Protein AF-A0AA95FPJ5-F1 (afdb_monomer)

Solvent-accessible surface area (backbone atoms only — not comparable to full-atom values): 12686 Å² total; per-residue (Å²): 137,83,82,74,77,70,81,75,74,79,66,96,58,78,57,50,76,72,72,84,75,68,91,46,59,41,77,37,84,44,64,68,33,33,42,75,57,25,53,49,53,29,38,78,72,70,34,43,34,39,44,41,34,29,25,27,24,20,33,37,72,65,46,31,73,77,68,69,32,69,54,43,56,28,38,35,75,66,54,36,25,52,86,63,48,40,39,38,99,90,50,80,75,72,45,53,38,59,78,36,30,45,79,57,48,57,57,28,22,29,88,88,67,36,47,51,43,43,45,61,55,50,52,56,50,38,34,76,64,62,29,49,40,35,38,40,30,52,44,52,45,42,65,86,51,56,62,74,55,49,18,54,52,50,39,48,39,51,53,50,23,62,75,58,69,28,48,64,39,38,31,30,49,63,75,49,77,59,36,67,64,51,32,47,26,31,36,76,36,73,48,45,15,33,40,28,72,44,102,45,72,66,48,56,47,83,81,46,53,92,32,41,52,29,53,56,67,66,75,83,48,45,43,64,83,71,66,70,85,77,130

Sequence (231 aa):
MTRRLAPRAHPAAAPERIPDWTNRFFHNDDPSGAGFHGLALGRDHGYTNADINVNACKAGKVLQLLLGLVGVLINTHWIDTGHDHWRSAAVKGNVKLRTLTWPQVRKLRSPGGFRIRRINQIIRRAAKLGYTHLELELKDGVDWLPHKVLVALIRSAERVAAAVGIEIYWKTLSDIGNPLKRVKAVHAAGGVAVLLPRDHPHLSADEWWPHLDYFRGDPDDITWTHAKKAA

pLDDT: mean 79.4, std 19.62, range [26.75, 98.0]

Foldseek 3Di:
DDPPPDQPDPPPDFQDADPPPPVQELEQQALCLQALNVLLVSLVVVGQEYEFEKAKAAADPVCCVPPVAGIFIKTDNDQWCPPQVWDAPVDDDIDGRNDDHPVRQQRTAGPVRHGIDTLLVRLQSNLVSNHAEYEYEYAQNHVVDDLVNLLVNLLVNVVSNVVSNHAYEYEYEPPGHDVLSNLQSCQSNVHAYEYEDDPQQEDECVSRRVRHNYYHDPPNSYDHPDPPPPD

Mean predicted aligned error: 8.85 Å

Secondary structure (DSSP, 8-state):
----PPPPPPPSS--EEPPSGGGSEE---STTTSSHHHHHHHHHTT--EEEEEEEEEEPPHHHHHHH---EEEEE-SSSBTTTTT-BBTTB-SS-BGGGSBHHHHTT-B-TTS----BHHHHHHHHHHTT--EEEEEE-GGGTTS-HHHHHHHHHHHHHHHHHHT-EEEEEEESSSS-HHHHHHHHHHHTPEEEEE--S-S---HHHHGGG-SEE-S-GGGS--TT-----

Structure (mmCIF, N/CA/C/O backbone):
data_AF-A0AA95FPJ5-F1
#
_entry.id   AF-A0AA95FPJ5-F1
#
loop_
_atom_site.group_PDB
_atom_site.id
_atom_site.type_symbol
_atom_site.label_atom_id
_atom_site.label_alt_id
_atom_site.label_comp_id
_atom_site.label_asym_id
_atom_site.label_entity_id
_atom_site.label_seq_id
_atom_site.pdbx_PDB_ins_code
_atom_site.Cartn_x
_atom_site.Cartn_y
_atom_site.Cartn_z
_atom_site.occupancy
_atom_site.B_iso_or_equiv
_atom_site.auth_seq_id
_atom_site.auth_comp_id
_atom_site.auth_asym_id
_atom_site.auth_atom_id
_atom_site.pdbx_PDB_model_num
ATOM 1 N N . MET A 1 1 ? -1.023 -28.828 -5.990 1.00 34.19 1 MET A N 1
ATOM 2 C CA . MET A 1 1 ? 0.193 -28.462 -6.749 1.00 34.19 1 MET A CA 1
ATOM 3 C C . MET A 1 1 ? 0.517 -26.993 -6.500 1.00 34.19 1 MET A C 1
ATOM 5 O O . MET A 1 1 ? -0.128 -26.122 -7.063 1.00 34.19 1 MET A O 1
ATOM 9 N N . THR A 1 2 ? 1.451 -26.695 -5.600 1.00 29.69 2 THR A N 1
ATOM 10 C CA . THR A 1 2 ? 1.942 -25.329 -5.361 1.00 29.69 2 THR A CA 1
ATOM 11 C C . THR A 1 2 ? 3.043 -25.025 -6.372 1.00 29.69 2 THR A C 1
ATOM 13 O O . THR A 1 2 ? 4.152 -25.538 -6.226 1.00 29.69 2 THR A O 1
ATOM 16 N N . ARG A 1 3 ? 2.759 -24.209 -7.398 1.00 26.75 3 ARG A N 1
ATOM 17 C CA . ARG A 1 3 ? 3.810 -23.582 -8.215 1.00 26.75 3 ARG A CA 1
ATOM 18 C C . ARG A 1 3 ? 4.643 -22.710 -7.270 1.00 26.75 3 ARG A C 1
ATOM 20 O O . ARG A 1 3 ? 4.220 -21.618 -6.903 1.00 26.75 3 ARG A O 1
ATOM 27 N N . ARG A 1 4 ? 5.803 -23.205 -6.829 1.00 27.12 4 ARG A N 1
ATOM 28 C CA . ARG A 1 4 ? 6.867 -22.323 -6.344 1.00 27.12 4 ARG A CA 1
ATOM 29 C C . ARG A 1 4 ? 7.248 -21.470 -7.546 1.00 27.12 4 ARG A C 1
ATOM 31 O O . ARG A 1 4 ? 7.750 -22.009 -8.528 1.00 27.12 4 ARG A O 1
ATOM 38 N N . LEU A 1 5 ? 6.943 -20.176 -7.495 1.00 30.62 5 LEU A N 1
ATOM 39 C CA . LEU A 1 5 ? 7.575 -19.223 -8.395 1.00 30.62 5 LEU A CA 1
ATOM 40 C C . LEU A 1 5 ? 9.078 -19.378 -8.158 1.00 30.62 5 LEU A C 1
ATOM 42 O O . LEU A 1 5 ? 9.542 -19.218 -7.027 1.00 30.62 5 LEU A O 1
ATOM 46 N N . ALA A 1 6 ? 9.807 -19.813 -9.186 1.00 28.78 6 ALA A N 1
ATOM 47 C CA . ALA A 1 6 ? 11.257 -19.796 -9.140 1.00 28.78 6 ALA A CA 1
ATOM 48 C C . ALA A 1 6 ? 11.684 -18.358 -8.798 1.00 28.78 6 ALA A C 1
ATOM 50 O O . ALA A 1 6 ? 11.057 -17.425 -9.314 1.00 28.78 6 ALA A O 1
ATOM 51 N N . PRO A 1 7 ? 12.686 -18.151 -7.925 1.00 34.22 7 PRO A N 1
ATOM 52 C CA . PRO A 1 7 ? 13.266 -16.827 -7.773 1.00 34.22 7 PRO A CA 1
ATOM 53 C C . PRO A 1 7 ? 13.668 -16.362 -9.172 1.00 34.22 7 PRO A C 1
ATOM 55 O O . PRO A 1 7 ? 14.449 -17.040 -9.844 1.00 34.22 7 PRO A O 1
ATOM 58 N N . ARG A 1 8 ? 13.053 -15.273 -9.654 1.00 42.84 8 ARG A N 1
ATOM 59 C CA . ARG A 1 8 ? 13.468 -14.663 -10.915 1.00 42.84 8 ARG A CA 1
ATOM 60 C C . ARG A 1 8 ? 14.946 -14.339 -10.741 1.00 42.84 8 ARG A C 1
ATOM 62 O O . ARG A 1 8 ? 15.313 -13.656 -9.787 1.00 42.84 8 ARG A O 1
ATOM 69 N N . ALA A 1 9 ? 15.786 -14.904 -11.607 1.00 35.66 9 ALA A N 1
ATOM 70 C CA . ALA A 1 9 ? 17.160 -14.456 -11.716 1.00 35.66 9 ALA A CA 1
ATOM 71 C C . ALA A 1 9 ? 17.103 -12.941 -11.905 1.00 35.66 9 ALA A C 1
ATOM 73 O O . ALA A 1 9 ? 16.344 -12.468 -12.752 1.00 35.66 9 ALA A O 1
ATOM 74 N N . HIS A 1 10 ? 17.843 -12.203 -11.079 1.00 37.16 10 HIS A N 1
ATOM 75 C CA . HIS A 1 10 ? 18.029 -10.777 -11.287 1.00 37.16 10 HIS A CA 1
ATOM 76 C C . HIS A 1 10 ? 18.532 -10.628 -12.724 1.00 37.16 10 HIS A C 1
ATOM 78 O O . HIS A 1 10 ? 19.587 -11.197 -13.034 1.00 37.16 10 HIS A O 1
ATOM 84 N N . PRO A 1 11 ? 17.812 -9.950 -13.630 1.00 37.75 11 PRO A N 1
ATOM 85 C CA . PRO A 1 11 ? 18.452 -9.590 -14.868 1.00 37.75 11 PRO A CA 1
ATOM 86 C C . PRO A 1 11 ? 19.624 -8.691 -14.467 1.00 37.75 11 PRO A C 1
ATOM 88 O O . PRO A 1 11 ? 19.455 -7.692 -13.776 1.00 37.75 11 PRO A O 1
ATOM 91 N N . ALA A 1 12 ? 20.828 -9.049 -14.903 1.00 45.44 12 ALA A N 1
ATOM 92 C CA . ALA A 1 12 ? 21.953 -8.118 -14.960 1.00 45.44 12 ALA A CA 1
ATOM 93 C C . ALA A 1 12 ? 21.689 -6.966 -15.962 1.00 45.44 12 ALA A C 1
ATOM 95 O O . ALA A 1 12 ? 22.582 -6.170 -16.239 1.00 45.44 12 ALA A O 1
ATOM 96 N N . ALA A 1 13 ? 20.481 -6.909 -16.534 1.00 47.12 13 ALA A N 1
ATOM 97 C CA . ALA A 1 13 ? 19.993 -5.874 -17.418 1.00 47.12 13 ALA A CA 1
ATOM 98 C C . ALA A 1 13 ? 19.280 -4.779 -16.618 1.00 47.12 13 ALA A C 1
ATOM 100 O O . ALA A 1 13 ? 18.798 -4.998 -15.508 1.00 47.12 13 ALA A O 1
ATOM 101 N N . ALA A 1 14 ? 19.231 -3.592 -17.206 1.00 52.19 14 ALA A N 1
ATOM 102 C CA . ALA A 1 14 ? 18.504 -2.469 -16.653 1.00 52.19 14 ALA A CA 1
ATOM 103 C C . ALA A 1 14 ? 17.011 -2.783 -16.420 1.00 52.19 14 ALA A C 1
ATOM 105 O O . ALA A 1 14 ? 16.446 -3.453 -17.284 1.00 52.19 14 ALA A O 1
ATOM 106 N N . PRO A 1 15 ? 16.349 -2.319 -15.327 1.00 54.84 15 PRO A N 1
ATOM 107 C CA . PRO A 1 15 ? 14.909 -2.167 -15.249 1.00 54.84 15 PRO A CA 1
ATOM 108 C C . PRO A 1 15 ? 14.379 -1.639 -16.565 1.00 54.84 15 PRO A C 1
ATOM 110 O O . PRO A 1 15 ? 14.863 -0.655 -17.132 1.00 54.84 15 PRO A O 1
ATOM 113 N N . GLU A 1 16 ? 13.389 -2.357 -17.058 1.00 55.25 16 GLU A N 1
ATOM 114 C CA . GLU A 1 16 ? 12.749 -2.044 -18.314 1.00 55.25 16 GLU A CA 1
ATOM 115 C C . GLU A 1 16 ? 11.874 -0.798 -18.129 1.00 55.25 16 GLU A C 1
ATOM 117 O O . GLU A 1 16 ? 11.410 -0.476 -17.033 1.00 55.25 16 GLU A O 1
ATOM 122 N N . ARG A 1 17 ? 11.611 -0.075 -19.216 1.00 49.59 17 ARG A N 1
ATOM 123 C CA . ARG A 1 17 ? 10.536 0.918 -19.222 1.00 49.59 17 ARG A CA 1
ATOM 124 C C . ARG A 1 17 ? 9.210 0.158 -19.175 1.00 49.59 17 ARG A C 1
ATOM 126 O O . ARG A 1 17 ? 8.994 -0.729 -19.998 1.00 49.59 17 ARG A O 1
ATOM 133 N N . ILE A 1 18 ? 8.318 0.493 -18.240 1.00 51.62 18 ILE A N 1
ATOM 134 C CA . ILE A 1 18 ? 6.975 -0.107 -18.209 1.00 51.62 18 ILE A CA 1
ATOM 135 C C . ILE A 1 18 ? 6.265 0.244 -19.534 1.00 51.62 18 ILE A C 1
ATOM 137 O O . ILE A 1 18 ? 6.211 1.428 -19.877 1.00 51.62 18 ILE A O 1
ATOM 141 N N . PRO A 1 19 ? 5.731 -0.736 -20.294 1.00 44.22 19 PRO A N 1
ATOM 142 C CA . PRO A 1 19 ? 4.952 -0.457 -21.499 1.00 44.22 19 PRO A CA 1
ATOM 143 C C . PRO A 1 19 ? 3.752 0.451 -21.191 1.00 44.22 19 PRO A C 1
ATOM 145 O O . PRO A 1 19 ? 3.186 0.383 -20.104 1.00 44.22 19 PRO A O 1
ATOM 148 N N . ASP A 1 20 ? 3.327 1.277 -22.148 1.00 45.06 20 ASP A N 1
ATOM 149 C CA . ASP A 1 20 ? 2.290 2.307 -21.969 1.00 45.06 20 ASP A CA 1
ATOM 150 C C . ASP A 1 20 ? 0.841 1.761 -21.867 1.00 45.06 20 ASP A C 1
ATOM 152 O O . ASP A 1 20 ? -0.096 2.230 -22.510 1.00 45.06 20 ASP A O 1
ATOM 156 N N . TRP A 1 21 ? 0.605 0.771 -21.002 1.00 47.34 21 TRP A N 1
ATOM 157 C CA . TRP A 1 21 ? -0.739 0.441 -20.500 1.00 47.34 21 TRP A CA 1
ATOM 158 C C . TRP A 1 21 ? -1.232 1.470 -19.460 1.00 47.34 21 TRP A C 1
ATOM 160 O O . TRP A 1 21 ? -2.279 1.283 -18.831 1.00 47.34 21 TRP A O 1
ATOM 170 N N . THR A 1 22 ? -0.491 2.573 -19.297 1.00 47.12 22 THR A N 1
ATOM 171 C CA . THR A 1 22 ? -0.670 3.589 -18.258 1.00 47.12 22 THR A CA 1
ATOM 172 C C . THR A 1 22 ? -1.694 4.674 -18.594 1.00 47.12 22 THR A C 1
ATOM 174 O O . THR A 1 22 ? -2.141 5.391 -17.704 1.00 47.12 22 THR A O 1
ATOM 177 N N . ASN A 1 23 ? -2.190 4.730 -19.831 1.00 38.62 23 ASN A N 1
ATOM 178 C CA . ASN A 1 23 ? -3.231 5.685 -20.238 1.00 38.62 23 ASN A CA 1
ATOM 179 C C . ASN A 1 23 ? -4.664 5.295 -19.817 1.00 38.62 23 ASN A C 1
ATOM 181 O O . ASN A 1 23 ? -5.640 5.907 -20.252 1.00 38.62 23 ASN A O 1
ATOM 185 N N . ARG A 1 24 ? -4.822 4.274 -18.960 1.00 43.38 24 ARG A N 1
ATOM 186 C CA . ARG A 1 24 ? -6.117 3.849 -18.401 1.00 43.38 24 ARG A CA 1
ATOM 187 C C . ARG A 1 24 ? -6.023 3.555 -16.900 1.00 43.38 24 ARG A C 1
ATOM 189 O O . ARG A 1 24 ? -6.305 2.436 -16.469 1.00 43.38 24 ARG A O 1
ATOM 196 N N . PHE A 1 25 ? -5.646 4.555 -16.103 1.00 52.16 25 PHE A N 1
ATOM 197 C CA . PHE A 1 25 ? -5.750 4.482 -14.645 1.00 52.16 25 PHE A CA 1
ATOM 198 C C . PHE A 1 25 ? -6.925 5.294 -14.122 1.00 52.16 25 PHE A C 1
ATOM 200 O O . PHE A 1 25 ? -7.087 6.470 -14.434 1.00 52.16 25 PHE A O 1
ATOM 207 N N . PHE A 1 26 ? -7.691 4.672 -13.235 1.00 51.09 26 PHE A N 1
ATOM 208 C CA . PHE A 1 26 ? -8.474 5.420 -12.270 1.00 51.09 26 PHE A CA 1
ATOM 209 C C . PHE A 1 26 ? -7.519 5.918 -11.172 1.00 51.09 26 PHE A C 1
ATOM 211 O O . PHE A 1 26 ? -7.078 5.119 -10.337 1.00 51.09 26 PHE A O 1
ATOM 218 N N . HIS A 1 27 ? -7.157 7.206 -11.212 1.00 54.91 27 HIS A N 1
ATOM 219 C CA . HIS A 1 27 ? -6.396 7.856 -10.142 1.00 54.91 27 HIS A CA 1
ATOM 220 C C . HIS A 1 27 ? -7.292 8.150 -8.946 1.00 54.91 27 HIS A C 1
ATOM 222 O O . HIS A 1 27 ? -8.462 8.511 -9.070 1.00 54.91 27 HIS A O 1
ATOM 228 N N . ASN A 1 28 ? -6.721 7.945 -7.768 1.00 55.84 28 ASN A N 1
ATOM 229 C CA . ASN A 1 28 ? -7.469 7.754 -6.547 1.00 55.84 28 ASN A CA 1
ATOM 230 C C . ASN A 1 28 ? -7.042 8.742 -5.454 1.00 55.84 28 ASN A C 1
ATOM 232 O O . ASN A 1 28 ? -6.588 8.349 -4.373 1.00 55.84 28 ASN A O 1
ATOM 236 N N . ASP A 1 29 ? -7.158 10.028 -5.775 1.00 53.56 29 ASP A N 1
ATOM 237 C CA . ASP A 1 29 ? -6.713 11.115 -4.897 1.00 53.56 29 ASP A CA 1
ATOM 238 C C . ASP A 1 29 ? -7.829 11.686 -4.009 1.00 53.56 29 ASP A C 1
ATOM 240 O O . ASP A 1 29 ? -7.545 12.415 -3.064 1.00 53.56 29 ASP A O 1
ATOM 244 N N . ASP A 1 30 ? -9.088 11.298 -4.241 1.00 53.62 30 ASP A N 1
ATOM 245 C CA . ASP A 1 30 ? -10.239 11.679 -3.411 1.00 53.62 30 ASP A CA 1
ATOM 246 C C . ASP A 1 30 ? -10.662 10.511 -2.487 1.00 53.62 30 ASP A C 1
ATOM 248 O O . ASP A 1 30 ? -10.722 9.359 -2.936 1.00 53.62 30 ASP A O 1
ATOM 252 N N . PRO A 1 31 ? -11.029 10.754 -1.211 1.00 52.25 31 PRO A N 1
ATOM 253 C CA . PRO A 1 31 ? -11.693 9.773 -0.349 1.00 52.25 31 PRO A CA 1
ATOM 254 C C . PRO A 1 31 ? -12.883 9.016 -0.981 1.00 52.25 31 PRO A C 1
ATOM 256 O O . PRO A 1 31 ? -13.201 7.915 -0.516 1.00 52.25 31 PRO A O 1
ATOM 259 N N . SER A 1 32 ? -13.550 9.568 -2.004 1.00 45.62 32 SER A N 1
ATOM 260 C CA . SER A 1 32 ? -14.584 8.887 -2.807 1.00 45.62 32 SER A CA 1
ATOM 261 C C . SER A 1 32 ? -14.018 7.816 -3.750 1.00 45.62 32 SER A C 1
ATOM 263 O O . SER A 1 32 ? -14.566 6.709 -3.854 1.00 45.62 32 SER A O 1
ATOM 265 N N . GLY A 1 33 ? -12.856 8.090 -4.340 1.00 52.16 33 GLY A N 1
ATOM 266 C CA . GLY A 1 33 ? -12.058 7.115 -5.065 1.00 52.16 33 GLY A CA 1
ATOM 267 C C . GLY A 1 33 ? -11.457 6.065 -4.126 1.00 52.16 33 GLY A C 1
ATOM 268 O O . GLY A 1 33 ? -11.294 4.899 -4.507 1.00 52.16 33 GLY A O 1
ATOM 269 N N . ALA A 1 34 ? -11.108 6.456 -2.891 1.00 57.97 34 ALA A N 1
ATOM 270 C CA . ALA A 1 34 ? -10.196 5.705 -2.027 1.00 57.97 34 ALA A CA 1
ATOM 271 C C . ALA A 1 34 ? -10.920 4.574 -1.299 1.00 57.97 34 ALA A C 1
ATOM 273 O O . ALA A 1 34 ? -11.097 4.557 -0.078 1.00 57.97 34 ALA A O 1
ATOM 274 N N . GLY A 1 35 ? -11.334 3.558 -2.050 1.00 74.81 35 GLY A N 1
ATOM 275 C CA . GLY A 1 35 ? -11.889 2.343 -1.486 1.00 74.81 35 GLY A CA 1
ATOM 276 C C . GLY A 1 35 ? -12.657 1.516 -2.498 1.00 74.81 35 GLY A C 1
ATOM 277 O O . GLY A 1 35 ? -12.402 1.520 -3.695 1.00 74.81 35 GLY A O 1
ATOM 278 N N . PHE A 1 36 ? -13.629 0.760 -1.997 1.00 89.62 36 PHE A N 1
ATOM 279 C CA . PHE A 1 36 ? -14.426 -0.130 -2.842 1.00 89.62 36 PHE A CA 1
ATOM 280 C C . PHE A 1 36 ? -15.312 0.610 -3.845 1.00 89.62 36 PHE A C 1
ATOM 282 O O . PHE A 1 36 ? -15.686 0.002 -4.842 1.00 89.62 36 PHE A O 1
ATOM 289 N N . HIS A 1 37 ? -15.678 1.861 -3.549 1.00 85.75 37 HIS A N 1
ATOM 290 C CA . HIS A 1 37 ? -16.513 2.671 -4.428 1.00 85.75 37 HIS A CA 1
ATOM 291 C C . HIS A 1 37 ? -15.729 3.136 -5.655 1.00 85.75 37 HIS A C 1
ATOM 293 O O . HIS A 1 37 ? -16.140 2.801 -6.756 1.00 85.75 37 HIS A O 1
ATOM 299 N N . GLY A 1 38 ? -14.560 3.762 -5.481 1.00 85.06 38 GLY A N 1
ATOM 300 C CA . GLY A 1 38 ? -13.713 4.131 -6.619 1.00 85.06 38 GLY A CA 1
ATOM 301 C C . GLY A 1 38 ? -13.284 2.951 -7.487 1.00 85.06 38 GLY A C 1
ATOM 302 O O . GLY A 1 38 ? -13.294 3.066 -8.703 1.00 85.06 38 GLY A O 1
ATOM 303 N N . LEU A 1 39 ? -13.020 1.774 -6.901 1.00 89.81 39 LEU A N 1
ATOM 304 C CA . LEU A 1 39 ? -12.805 0.560 -7.704 1.00 89.81 39 LEU A CA 1
ATOM 305 C C . LEU A 1 39 ? -14.039 0.169 -8.538 1.00 89.81 39 LEU A C 1
ATOM 307 O O . LEU A 1 39 ? -13.900 -0.326 -9.647 1.00 89.81 39 LEU A O 1
ATOM 311 N N . ALA A 1 40 ? -15.254 0.323 -8.009 1.00 90.50 40 ALA A N 1
ATOM 312 C CA . ALA A 1 40 ? -16.458 0.025 -8.784 1.00 90.50 40 ALA A CA 1
ATOM 313 C C . ALA A 1 40 ? -16.649 1.054 -9.906 1.00 90.50 40 ALA A C 1
ATOM 315 O O . ALA A 1 40 ? -16.816 0.663 -11.053 1.00 90.50 40 ALA A O 1
ATOM 316 N N . LEU A 1 41 ? -16.503 2.343 -9.588 1.00 86.81 41 LEU A N 1
ATOM 317 C CA . LEU A 1 41 ? -16.591 3.433 -10.558 1.00 86.81 41 LEU A CA 1
ATOM 318 C C . LEU A 1 41 ? -15.567 3.257 -11.688 1.00 86.81 41 LEU A C 1
ATOM 320 O O . LEU A 1 41 ? -15.909 3.329 -12.863 1.00 86.81 41 LEU A O 1
ATOM 324 N N . GLY A 1 42 ? -14.311 2.958 -11.347 1.00 86.00 42 GLY A N 1
ATOM 325 C CA . GLY A 1 42 ? -13.273 2.710 -12.339 1.00 86.00 42 GLY A CA 1
ATOM 326 C C . GLY A 1 42 ? -13.619 1.526 -13.250 1.00 86.00 42 GLY A C 1
ATOM 327 O O . GLY A 1 42 ? -13.459 1.603 -14.468 1.00 86.00 42 GLY A O 1
ATOM 328 N N . ARG A 1 43 ? -14.174 0.447 -12.690 1.00 88.12 43 ARG A N 1
ATOM 329 C CA . ARG A 1 43 ? -14.656 -0.677 -13.494 1.00 88.12 43 ARG A CA 1
ATOM 330 C C . ARG A 1 43 ? -15.792 -0.266 -14.435 1.00 88.12 43 ARG A C 1
ATOM 332 O O . ARG A 1 43 ? -15.763 -0.664 -15.598 1.00 88.12 43 ARG A O 1
ATOM 339 N N . ASP A 1 44 ? -16.747 0.527 -13.959 1.00 88.94 44 ASP A N 1
ATOM 340 C CA . ASP A 1 44 ? -17.885 1.003 -14.757 1.00 88.94 44 ASP A CA 1
ATOM 341 C C . ASP A 1 44 ? -17.430 1.893 -15.932 1.00 88.94 44 ASP A C 1
ATOM 343 O O . ASP A 1 44 ? -18.043 1.879 -16.997 1.00 88.94 44 ASP A O 1
ATOM 347 N N . HIS A 1 45 ? -16.292 2.583 -15.791 1.00 85.81 45 HIS A N 1
ATOM 348 C CA . HIS A 1 45 ? -15.633 3.334 -16.868 1.00 85.81 45 HIS A CA 1
ATOM 349 C C . HIS A 1 45 ? -14.694 2.490 -17.753 1.00 85.81 45 HIS A C 1
ATOM 351 O O . HIS A 1 45 ? -13.991 3.029 -18.608 1.00 85.81 45 HIS A O 1
ATOM 357 N N . GLY A 1 46 ? -14.667 1.166 -17.580 1.00 86.94 46 GLY A N 1
ATOM 358 C CA . GLY A 1 46 ? -13.882 0.256 -18.417 1.00 86.94 46 GLY A CA 1
ATOM 359 C C . GLY A 1 46 ? -12.392 0.191 -18.074 1.00 86.94 46 GLY A C 1
ATOM 360 O O . GLY A 1 46 ? -11.614 -0.360 -18.857 1.00 86.94 46 GLY A O 1
ATOM 361 N N . TYR A 1 47 ? -11.975 0.714 -16.917 1.00 84.69 47 TYR A N 1
ATOM 362 C CA . TYR A 1 47 ? -10.604 0.558 -16.441 1.00 84.69 47 TYR A CA 1
ATOM 363 C C . TYR A 1 47 ? -10.353 -0.882 -15.966 1.00 84.69 47 TYR A C 1
ATOM 365 O O . TYR A 1 47 ? -11.191 -1.504 -15.308 1.00 84.69 47 TYR A O 1
ATOM 373 N N . THR A 1 48 ? -9.172 -1.410 -16.289 1.00 86.38 48 THR A N 1
ATOM 374 C CA . THR A 1 48 ? -8.699 -2.742 -15.859 1.00 86.38 48 THR A CA 1
ATOM 375 C C . THR A 1 48 ? -7.555 -2.663 -14.849 1.00 86.38 48 THR A C 1
ATOM 377 O O . THR A 1 48 ? -7.178 -3.681 -14.265 1.00 86.38 48 THR A O 1
ATOM 380 N N . ASN A 1 49 ? -7.039 -1.452 -14.618 1.00 85.88 49 ASN A N 1
ATOM 381 C CA . ASN A 1 49 ? -5.933 -1.141 -13.719 1.00 85.88 49 ASN A CA 1
ATOM 382 C C . ASN A 1 49 ? -6.367 -0.040 -12.740 1.00 85.88 49 ASN A C 1
ATOM 384 O O . ASN A 1 49 ? -7.126 0.861 -13.107 1.00 85.88 49 ASN A O 1
ATOM 388 N N . ALA A 1 50 ? -5.897 -0.102 -11.495 1.00 88.81 50 ALA A N 1
ATOM 389 C CA . ALA A 1 50 ? -6.160 0.936 -10.498 1.00 88.81 50 ALA A CA 1
ATOM 390 C C . ALA A 1 50 ? -4.892 1.314 -9.742 1.00 88.81 50 ALA A C 1
ATOM 392 O O . ALA A 1 50 ? -4.076 0.451 -9.418 1.00 88.81 50 ALA A O 1
ATOM 393 N N . ASP A 1 51 ? -4.791 2.600 -9.424 1.00 89.00 51 ASP A N 1
ATOM 394 C CA . ASP A 1 51 ? -3.759 3.157 -8.563 1.00 89.00 51 ASP A CA 1
ATOM 395 C C . ASP A 1 51 ? -4.327 3.388 -7.160 1.00 89.00 51 ASP A C 1
ATOM 397 O O . ASP A 1 51 ? -5.412 3.954 -6.998 1.00 89.00 51 ASP A O 1
ATOM 401 N N . ILE A 1 52 ? -3.641 2.888 -6.135 1.00 91.25 52 ILE A N 1
ATOM 402 C CA . ILE A 1 52 ? -4.125 2.873 -4.757 1.00 91.25 52 ILE A CA 1
ATOM 403 C C . ILE A 1 52 ? -3.038 3.380 -3.818 1.00 91.25 52 ILE A C 1
ATOM 405 O O . ILE A 1 52 ? -2.019 2.729 -3.600 1.00 91.25 52 ILE A O 1
ATOM 409 N N . ASN A 1 53 ? -3.341 4.479 -3.137 1.00 92.19 53 ASN A N 1
ATOM 410 C CA . ASN A 1 53 ? -2.502 5.029 -2.083 1.00 92.19 53 ASN A CA 1
ATOM 411 C C . ASN A 1 53 ? -2.487 4.132 -0.831 1.00 92.19 53 ASN A C 1
ATOM 413 O O . ASN A 1 53 ? -3.540 3.734 -0.318 1.00 92.19 53 ASN A O 1
ATOM 417 N N . VAL A 1 54 ? -1.295 3.841 -0.311 1.00 94.56 54 VAL A N 1
ATOM 418 C CA . VAL A 1 54 ? -1.047 2.938 0.817 1.00 94.56 54 VAL A CA 1
ATOM 419 C C . VAL A 1 54 ? -0.314 3.657 1.945 1.00 94.56 54 VAL A C 1
ATOM 421 O O . VAL A 1 54 ? 0.816 4.111 1.802 1.00 94.56 54 VAL A O 1
ATOM 424 N N . ASN A 1 55 ? -0.928 3.653 3.123 1.00 95.19 55 ASN A N 1
ATOM 425 C CA . ASN A 1 55 ? -0.334 4.102 4.381 1.00 95.19 55 ASN A CA 1
ATOM 426 C C . ASN A 1 55 ? -0.417 2.989 5.438 1.00 95.19 55 ASN A C 1
ATOM 428 O O . ASN A 1 55 ? -0.912 1.890 5.170 1.00 95.19 55 ASN A O 1
ATOM 432 N N . ALA A 1 56 ? 0.045 3.255 6.664 1.00 96.25 56 ALA A N 1
ATOM 433 C CA . ALA A 1 56 ? -0.066 2.312 7.773 1.00 96.25 56 ALA A CA 1
ATOM 434 C C . ALA A 1 56 ? -0.678 2.928 9.037 1.00 96.25 56 ALA A C 1
ATOM 436 O O . ALA A 1 56 ? -0.397 4.068 9.406 1.00 96.25 56 ALA A O 1
ATOM 437 N N . CYS A 1 57 ? -1.460 2.122 9.756 1.00 95.88 57 CYS A N 1
ATOM 438 C CA . CYS A 1 57 ? -1.923 2.423 11.112 1.00 95.88 57 CYS A CA 1
ATOM 439 C C . CYS A 1 57 ? -1.396 1.393 12.117 1.00 95.88 57 CYS A C 1
ATOM 441 O O . CYS A 1 57 ? -0.866 0.349 11.721 1.00 95.88 57 CYS A O 1
ATOM 443 N N . LYS A 1 58 ? -1.573 1.635 13.423 1.00 96.00 58 LYS A N 1
ATOM 444 C CA . LYS A 1 58 ? -1.217 0.646 14.450 1.00 96.00 58 LYS A CA 1
ATOM 445 C C . LYS A 1 58 ? -2.056 -0.614 14.307 1.00 96.00 58 LYS A C 1
ATOM 447 O O . LYS A 1 58 ? -3.260 -0.580 14.026 1.00 96.00 58 LYS A O 1
ATOM 452 N N . ALA A 1 59 ? -1.425 -1.744 14.577 1.00 91.38 59 ALA A N 1
ATOM 453 C CA . ALA A 1 59 ? -2.149 -2.971 14.832 1.00 91.38 59 ALA A CA 1
ATOM 454 C C . ALA A 1 59 ? -3.021 -2.823 16.091 1.00 91.38 59 ALA A C 1
ATOM 456 O O . ALA A 1 59 ? -2.722 -2.055 17.003 1.00 91.38 59 ALA A O 1
ATOM 457 N N . GLY A 1 60 ? -4.138 -3.549 16.136 1.00 86.25 60 GLY A N 1
ATOM 458 C CA . GLY A 1 60 ? -4.874 -3.728 17.388 1.00 86.25 60 GLY A CA 1
ATOM 459 C C . GLY A 1 60 ? -4.170 -4.747 18.289 1.00 86.25 60 GLY A C 1
ATOM 460 O O . GLY A 1 60 ? -3.417 -5.584 17.791 1.00 86.25 60 GLY A O 1
ATOM 461 N N . LYS A 1 61 ? -4.493 -4.740 19.589 1.00 85.06 61 LYS A N 1
ATOM 462 C CA . LYS A 1 61 ? -3.910 -5.637 20.608 1.00 85.06 61 LYS A CA 1
ATOM 463 C C . LYS A 1 61 ? -3.862 -7.108 20.169 1.00 85.06 61 LYS A C 1
ATOM 465 O O . LYS A 1 61 ? -2.848 -7.767 20.339 1.00 85.06 61 LYS A O 1
ATOM 470 N N . VAL A 1 62 ? -4.928 -7.600 19.535 1.00 82.19 62 VAL A N 1
ATOM 471 C CA . VAL A 1 62 ? -5.017 -8.986 19.040 1.00 82.19 62 VAL A CA 1
ATOM 472 C C . VAL A 1 62 ? -3.967 -9.292 17.966 1.00 82.19 62 VAL A C 1
ATOM 474 O O . VAL A 1 62 ? -3.286 -10.305 18.049 1.00 82.19 62 VAL A O 1
ATOM 477 N N . LEU A 1 63 ? -3.803 -8.415 16.970 1.00 78.44 63 LEU A N 1
ATOM 478 C CA . LEU A 1 63 ? -2.822 -8.621 15.896 1.00 78.44 63 LEU A CA 1
ATOM 479 C C . LEU A 1 63 ? -1.386 -8.515 16.418 1.00 78.44 63 LEU A C 1
ATOM 481 O O . LEU A 1 63 ? -0.508 -9.234 15.948 1.00 78.44 63 LEU A O 1
ATOM 485 N N . GLN A 1 64 ? -1.161 -7.653 17.407 1.00 80.69 64 GLN A N 1
ATOM 486 C CA . GLN A 1 64 ? 0.142 -7.511 18.041 1.00 80.69 64 GLN A CA 1
ATOM 487 C C . GLN A 1 64 ? 0.514 -8.747 18.864 1.00 80.69 64 GLN A C 1
ATOM 489 O O . GLN A 1 64 ? 1.620 -9.252 18.716 1.00 80.69 64 GLN A O 1
ATOM 494 N N . LEU A 1 65 ? -0.408 -9.260 19.684 1.00 79.06 65 LEU A N 1
ATOM 495 C CA . LEU A 1 65 ? -0.154 -10.423 20.538 1.00 79.06 65 LEU A CA 1
ATOM 496 C C . LEU A 1 65 ? -0.048 -11.728 19.744 1.00 79.06 65 LEU A C 1
ATOM 498 O O . LEU A 1 65 ? 0.836 -12.529 20.017 1.00 79.06 65 LEU A O 1
ATOM 502 N N . LEU A 1 66 ? -0.929 -11.945 18.764 1.00 79.69 66 LEU A N 1
ATOM 503 C CA . LEU A 1 66 ? -0.984 -13.221 18.045 1.00 79.69 66 LEU A CA 1
ATOM 504 C C . LEU A 1 66 ? 0.013 -13.311 16.891 1.00 79.69 66 LEU A C 1
ATOM 506 O O . LEU A 1 66 ? 0.443 -14.406 16.549 1.00 79.69 66 LEU A O 1
ATOM 510 N N . LEU A 1 67 ? 0.345 -12.184 16.254 1.00 76.69 67 LEU A N 1
ATOM 511 C CA . LEU A 1 67 ? 1.139 -12.173 15.018 1.00 76.69 67 LEU A CA 1
ATOM 512 C C . LEU A 1 67 ? 2.415 -11.330 15.126 1.00 76.69 67 LEU A C 1
ATOM 514 O O . LEU A 1 67 ? 3.125 -11.184 14.134 1.00 76.69 67 LEU A O 1
ATOM 518 N N . GLY A 1 68 ? 2.687 -10.715 16.283 1.00 80.88 68 GLY A N 1
ATOM 519 C CA . GLY A 1 68 ? 3.827 -9.808 16.457 1.00 80.88 68 GLY A CA 1
ATOM 520 C C . GLY A 1 68 ? 3.765 -8.560 15.567 1.00 80.88 68 GLY A C 1
ATOM 521 O O . GLY A 1 68 ? 4.769 -7.868 15.395 1.00 80.88 68 GLY A O 1
ATOM 522 N N . LEU A 1 69 ? 2.608 -8.267 14.960 1.00 85.56 69 LEU A N 1
ATOM 523 C CA . LEU A 1 69 ? 2.454 -7.149 14.034 1.00 85.56 69 LEU A CA 1
ATOM 524 C C . LEU A 1 69 ? 2.205 -5.862 14.813 1.00 85.56 69 LEU A C 1
ATOM 526 O O . LEU A 1 69 ? 1.232 -5.759 15.553 1.00 85.56 69 LEU A O 1
ATOM 530 N N . VAL A 1 70 ? 3.047 -4.852 14.600 1.00 90.50 70 VAL A N 1
ATOM 531 C CA . VAL A 1 70 ? 2.866 -3.513 15.194 1.00 90.50 70 VAL A CA 1
ATOM 532 C C . VAL A 1 70 ? 2.024 -2.582 14.318 1.00 90.50 70 VAL A C 1
ATOM 534 O O . VAL A 1 70 ? 1.525 -1.570 14.805 1.00 90.50 70 VAL A O 1
ATOM 537 N N . GLY A 1 71 ? 1.804 -2.937 13.048 1.00 93.06 71 GLY A N 1
ATOM 538 C CA . GLY A 1 71 ? 1.053 -2.124 12.094 1.00 93.06 71 GLY A CA 1
ATOM 539 C C . GLY A 1 71 ? 0.220 -2.916 11.092 1.00 93.06 71 GLY A C 1
ATOM 540 O O . GLY A 1 71 ? 0.294 -4.143 11.023 1.00 93.06 71 GLY A O 1
ATOM 541 N N . VAL A 1 72 ? -0.599 -2.192 10.329 1.00 94.88 72 VAL A N 1
ATOM 542 C CA . VAL A 1 72 ? -1.483 -2.708 9.273 1.00 94.88 72 VAL A CA 1
ATOM 543 C C . VAL A 1 72 ? -1.462 -1.739 8.092 1.00 94.88 72 VAL A C 1
ATOM 545 O O . VAL A 1 72 ? -1.635 -0.540 8.302 1.00 94.88 72 VAL A O 1
ATOM 548 N N . LEU A 1 73 ? -1.307 -2.257 6.868 1.00 96.69 73 LEU A N 1
ATOM 549 C CA . LEU A 1 73 ? -1.421 -1.457 5.644 1.00 96.69 73 LEU A CA 1
ATOM 550 C C . LEU A 1 73 ? -2.887 -1.125 5.340 1.00 96.69 73 LEU A C 1
ATOM 552 O O . LEU A 1 73 ? -3.754 -2.012 5.342 1.00 96.69 73 LEU A O 1
ATOM 556 N N . ILE A 1 74 ? -3.147 0.144 5.047 1.00 95.50 74 ILE A N 1
ATOM 557 C CA . ILE A 1 74 ? -4.471 0.719 4.812 1.00 95.50 74 ILE A CA 1
ATOM 558 C C . ILE A 1 74 ? -4.483 1.580 3.548 1.00 95.50 74 ILE A C 1
ATOM 560 O O . ILE A 1 74 ? -3.455 2.147 3.188 1.00 95.50 74 ILE A O 1
ATOM 564 N N . ASN A 1 75 ? -5.640 1.685 2.889 1.00 93.00 75 ASN A N 1
ATOM 565 C CA . ASN A 1 75 ? -5.789 2.521 1.700 1.00 93.00 75 ASN A CA 1
ATOM 566 C C . ASN A 1 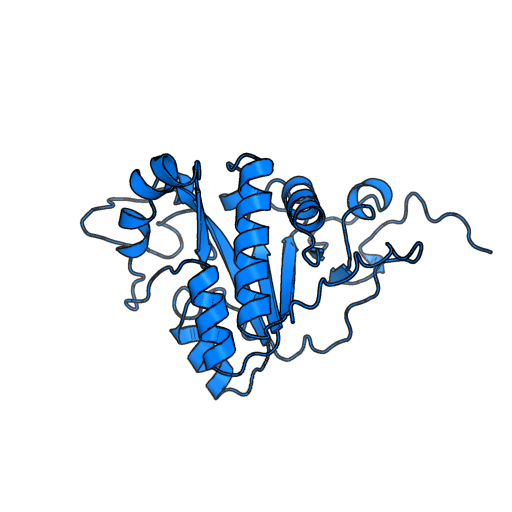75 ? -6.224 3.944 2.082 1.00 93.00 75 ASN A C 1
ATOM 568 O O . ASN A 1 75 ? -7.302 4.138 2.641 1.00 93.00 75 ASN A O 1
ATOM 572 N N . THR A 1 76 ? -5.372 4.924 1.829 1.00 89.81 76 THR A N 1
ATOM 573 C CA . THR A 1 76 ? -5.632 6.342 2.120 1.00 89.81 76 THR A CA 1
ATOM 574 C C . THR A 1 76 ? -4.512 7.161 1.504 1.00 89.81 76 THR A C 1
ATOM 576 O O . THR A 1 76 ? -3.363 6.715 1.526 1.00 89.81 76 THR A O 1
ATOM 579 N N . HIS A 1 77 ? -4.842 8.332 0.966 1.00 86.19 77 HIS A N 1
ATOM 580 C CA . HIS A 1 77 ? -3.861 9.232 0.367 1.00 86.19 77 HIS A CA 1
ATOM 581 C C . HIS A 1 77 ? -3.018 9.910 1.453 1.00 86.19 77 HIS A C 1
ATOM 583 O O . HIS A 1 77 ? -1.790 9.838 1.425 1.00 86.19 77 HIS A O 1
ATOM 589 N N . TRP A 1 78 ? -3.673 10.464 2.477 1.00 85.62 78 TRP A N 1
ATOM 590 C CA . TRP A 1 78 ? -3.002 11.240 3.519 1.00 85.62 78 TRP A CA 1
ATOM 591 C C . TRP A 1 78 ? -2.666 10.438 4.776 1.00 85.62 78 TRP A C 1
ATOM 593 O O . TRP A 1 78 ? -3.280 9.415 5.095 1.00 85.62 78 TRP A O 1
ATOM 603 N N . ILE A 1 79 ? -1.696 10.964 5.528 1.00 85.50 79 ILE A N 1
ATOM 604 C CA . ILE A 1 79 ? -1.168 10.384 6.771 1.00 85.50 79 ILE A CA 1
ATOM 605 C C . ILE A 1 79 ? -1.975 10.741 8.024 1.00 85.50 79 ILE A C 1
ATOM 607 O O . ILE A 1 79 ? -1.656 10.261 9.118 1.00 85.50 79 ILE A O 1
ATOM 611 N N . ASP A 1 80 ? -2.984 11.604 7.913 1.00 88.19 80 ASP A N 1
ATOM 612 C CA . ASP A 1 80 ? -3.807 12.060 9.032 1.00 88.19 80 ASP A CA 1
ATOM 613 C C . ASP A 1 80 ? -5.285 12.208 8.680 1.00 88.19 80 ASP A C 1
ATOM 615 O O . ASP A 1 80 ? -5.695 12.125 7.525 1.00 88.19 80 ASP A O 1
ATOM 619 N N . THR A 1 81 ? -6.103 12.357 9.720 1.00 84.00 81 THR A N 1
ATOM 620 C CA . THR A 1 81 ? -7.556 12.467 9.589 1.00 84.00 81 THR A CA 1
ATOM 621 C C . THR A 1 81 ? -8.032 13.842 9.121 1.00 84.00 81 THR A C 1
ATOM 623 O O . THR A 1 81 ? -9.204 13.981 8.777 1.00 84.00 81 THR A O 1
ATOM 626 N N . GLY A 1 82 ? -7.168 14.860 9.132 1.00 78.25 82 GLY A N 1
ATOM 627 C CA . GLY A 1 82 ? -7.531 16.242 8.834 1.00 78.25 82 GLY A CA 1
ATOM 628 C C . GLY A 1 82 ? -7.754 16.500 7.351 1.00 78.25 82 GLY A C 1
ATOM 629 O O . GLY A 1 82 ? -8.793 17.062 7.006 1.00 78.25 82 GLY A O 1
ATOM 630 N N . HIS A 1 83 ? -6.817 16.060 6.507 1.00 76.75 83 HIS A N 1
ATOM 631 C CA . HIS A 1 83 ? -6.800 16.379 5.072 1.00 76.75 83 HIS A CA 1
ATOM 632 C C . HIS A 1 83 ? -7.994 15.783 4.310 1.00 76.75 83 HIS A C 1
ATOM 634 O O . HIS A 1 83 ? -8.689 16.499 3.605 1.00 76.75 83 HIS A O 1
ATOM 640 N N . ASP A 1 84 ? -8.316 14.511 4.547 1.00 66.94 84 ASP A N 1
ATOM 641 C CA . ASP A 1 84 ? -9.490 13.837 3.957 1.00 66.94 84 ASP A CA 1
ATOM 642 C C . ASP A 1 84 ? -10.780 14.017 4.773 1.00 66.94 84 ASP A C 1
ATOM 644 O O . ASP A 1 84 ? -11.806 13.377 4.513 1.00 66.94 84 ASP A O 1
ATOM 648 N N . HIS A 1 85 ? -10.720 14.817 5.840 1.00 78.38 85 HIS A N 1
ATOM 649 C CA . HIS A 1 85 ? -11.813 14.988 6.793 1.00 78.38 85 HIS A CA 1
ATOM 650 C C . HIS A 1 85 ? -12.378 13.654 7.322 1.00 78.38 85 HIS A C 1
ATOM 652 O O . HIS A 1 85 ? -13.587 13.513 7.531 1.00 78.38 85 HIS A O 1
ATOM 658 N N . TRP A 1 86 ? -11.507 12.668 7.571 1.00 79.88 86 TRP A N 1
ATOM 659 C CA . TRP A 1 86 ? -11.878 11.394 8.183 1.00 79.88 86 TRP A CA 1
ATOM 660 C C . TRP A 1 86 ? -12.377 11.618 9.616 1.00 79.88 86 TRP A C 1
ATOM 662 O O . TRP A 1 86 ? -11.636 12.064 10.491 1.00 79.88 86 TRP A O 1
ATOM 672 N N . ARG A 1 87 ? -13.628 11.256 9.905 1.00 83.88 87 ARG A N 1
ATOM 673 C CA . ARG A 1 87 ? -14.262 11.485 11.214 1.00 83.88 87 ARG A CA 1
ATOM 674 C C . ARG A 1 87 ? -14.812 10.205 11.827 1.00 83.88 87 ARG A C 1
ATOM 676 O O . ARG A 1 87 ? -15.236 9.280 11.137 1.00 83.88 87 ARG A O 1
ATOM 683 N N . SER A 1 88 ? -14.824 10.154 13.156 1.00 86.25 88 SER A N 1
ATOM 684 C CA . SER A 1 88 ? -15.622 9.197 13.930 1.00 86.25 88 SER A CA 1
ATOM 685 C C . SER A 1 88 ? -15.907 9.762 15.320 1.00 86.25 88 SER A C 1
ATOM 687 O O . SER A 1 88 ? -15.146 10.591 15.808 1.00 86.25 88 SER A O 1
ATOM 689 N N . ALA A 1 89 ? -16.935 9.258 16.008 1.00 79.44 89 ALA A N 1
ATOM 690 C CA . ALA A 1 89 ? -17.234 9.676 17.383 1.00 79.44 89 ALA A CA 1
ATOM 691 C C . ALA A 1 89 ? -16.068 9.434 18.370 1.00 79.44 89 ALA A C 1
ATOM 693 O O . ALA A 1 89 ? -15.959 10.115 19.384 1.00 79.44 89 ALA A O 1
ATOM 694 N N . ALA A 1 90 ? -15.189 8.471 18.069 1.00 80.88 90 ALA A N 1
ATOM 695 C CA . ALA A 1 90 ? -14.083 8.062 18.934 1.00 80.88 90 ALA A CA 1
ATOM 696 C C . ALA A 1 90 ? -12.743 8.756 18.621 1.00 80.88 90 ALA A C 1
ATOM 698 O O . ALA A 1 90 ? -11.771 8.531 19.337 1.00 80.88 90 ALA A O 1
ATOM 699 N N . VAL A 1 91 ? -12.660 9.547 17.546 1.00 82.31 91 VAL A N 1
ATOM 700 C CA . VAL A 1 91 ? -11.429 10.232 17.120 1.00 82.31 91 VAL A CA 1
ATOM 701 C C . VAL A 1 91 ? -11.764 11.704 16.918 1.00 82.31 91 VAL A C 1
ATOM 703 O O . VAL A 1 91 ? -12.475 12.052 15.978 1.00 82.31 91 VAL A O 1
ATOM 706 N N . LYS A 1 92 ? -11.283 12.554 17.830 1.00 81.81 92 LYS A N 1
ATOM 707 C CA . LYS A 1 92 ? -11.511 14.004 17.811 1.00 81.81 92 LYS A CA 1
ATOM 708 C C . LYS A 1 92 ? -10.281 14.723 17.253 1.00 81.81 92 LYS A C 1
ATOM 710 O O . LYS A 1 92 ? -9.160 14.371 17.608 1.00 81.81 92 LYS A O 1
ATOM 715 N N . GLY A 1 93 ? -10.510 15.751 16.436 1.00 85.12 93 GLY A N 1
ATOM 716 C CA . GLY A 1 93 ? -9.455 16.590 15.861 1.00 85.12 93 GLY A CA 1
ATOM 717 C C . GLY A 1 93 ? -8.679 15.941 14.710 1.00 85.12 93 GLY A C 1
ATOM 718 O O . GLY A 1 93 ? -9.071 14.902 14.173 1.00 85.12 93 GLY A O 1
ATOM 719 N N . ASN A 1 94 ? -7.577 16.589 14.324 1.00 89.69 94 ASN A N 1
ATOM 720 C CA . ASN A 1 94 ? -6.648 16.067 13.328 1.00 89.69 94 ASN A CA 1
ATOM 721 C C . ASN A 1 94 ? -5.624 15.139 14.002 1.00 89.69 94 ASN A C 1
ATOM 723 O O . ASN A 1 94 ? -4.822 15.582 14.824 1.00 89.69 94 ASN A O 1
ATOM 727 N N . VAL A 1 95 ? -5.659 13.850 13.667 1.00 91.62 95 VAL A N 1
ATOM 728 C CA . VAL A 1 95 ? -4.821 12.814 14.275 1.00 91.62 95 VAL A CA 1
ATOM 729 C C . VAL A 1 95 ? -4.077 12.047 13.187 1.00 91.62 95 VAL A C 1
ATOM 731 O O . VAL A 1 95 ? -4.668 11.587 12.213 1.00 91.62 95 VAL A O 1
ATOM 734 N N . LYS A 1 96 ? -2.769 11.847 13.379 1.00 92.25 96 LYS A N 1
ATOM 735 C CA . LYS A 1 96 ? -1.944 11.020 12.485 1.00 92.25 96 LYS A CA 1
ATOM 736 C C . LYS A 1 96 ? -2.426 9.565 12.521 1.00 92.25 96 LYS A C 1
ATOM 738 O O . LYS A 1 96 ? -2.493 8.959 13.587 1.00 92.25 96 LYS A O 1
ATOM 743 N N . LEU A 1 97 ? -2.676 8.953 11.366 1.00 92.50 97 LEU A N 1
ATOM 744 C CA . LEU A 1 97 ? -3.205 7.586 11.263 1.00 92.50 97 LEU A CA 1
ATOM 745 C C . LEU A 1 97 ? -2.287 6.539 11.913 1.00 92.50 97 LEU A C 1
ATOM 747 O O . LEU A 1 97 ? -2.773 5.561 12.483 1.00 92.50 97 LEU A O 1
ATOM 751 N N . ARG A 1 98 ? -0.969 6.787 11.934 1.00 94.38 98 ARG A N 1
ATOM 752 C CA . ARG A 1 98 ? 0.023 5.953 12.637 1.00 94.38 98 ARG A CA 1
ATOM 753 C C . ARG A 1 98 ? -0.183 5.860 14.151 1.00 94.38 98 ARG A C 1
ATOM 755 O O . ARG A 1 98 ? 0.437 5.020 14.793 1.00 94.38 98 ARG A O 1
ATOM 762 N N . THR A 1 99 ? -0.990 6.726 14.764 1.00 94.50 99 THR A N 1
ATOM 763 C CA . THR A 1 99 ? -1.277 6.661 16.208 1.00 94.50 99 THR A CA 1
ATOM 764 C C . THR A 1 99 ? -2.560 5.893 16.513 1.00 94.50 99 THR A C 1
ATOM 766 O O . THR A 1 99 ? -2.739 5.450 17.648 1.00 94.50 99 THR A O 1
ATOM 769 N N . LEU A 1 100 ? -3.408 5.672 15.505 1.00 94.69 100 LEU A N 1
ATOM 770 C CA . LEU A 1 100 ? -4.682 4.976 15.625 1.00 94.69 100 LEU A CA 1
ATOM 771 C C . LEU A 1 100 ? -4.513 3.477 15.382 1.00 94.69 100 LEU A C 1
ATOM 773 O O . LEU A 1 100 ? -3.807 3.048 14.472 1.00 94.69 100 LEU A O 1
ATOM 777 N N . THR A 1 101 ? -5.209 2.665 16.172 1.00 94.94 101 THR A N 1
ATOM 778 C CA . THR A 1 101 ? -5.298 1.219 15.944 1.00 94.94 101 THR A CA 1
ATOM 779 C C . THR A 1 101 ? -6.255 0.903 14.794 1.00 94.94 101 THR A C 1
ATOM 781 O O . THR A 1 101 ? -7.216 1.635 14.552 1.00 94.94 101 THR A O 1
ATOM 784 N N . TRP A 1 102 ? -6.075 -0.235 14.119 1.00 93.69 102 TRP A N 1
ATOM 785 C CA . TRP A 1 102 ? -6.996 -0.678 13.064 1.00 93.69 102 TRP A CA 1
ATOM 786 C C . TRP A 1 102 ? -8.489 -0.665 13.481 1.00 93.69 102 TRP A C 1
ATOM 788 O O . TRP A 1 102 ? -9.322 -0.188 12.706 1.00 93.69 102 TRP A O 1
ATOM 798 N N . PRO A 1 103 ? -8.882 -1.112 14.695 1.00 92.56 103 PRO A N 1
ATOM 799 C CA . PRO A 1 103 ? -10.259 -0.971 15.174 1.00 92.56 103 PRO A CA 1
ATOM 800 C C . PRO A 1 103 ? -10.789 0.466 15.248 1.00 92.56 103 PRO A C 1
ATOM 802 O O . PRO A 1 103 ? -12.002 0.647 15.121 1.00 92.56 103 PRO A O 1
ATOM 805 N N . GLN A 1 104 ? -9.925 1.463 15.454 1.00 93.81 104 GLN A N 1
ATOM 806 C CA . GLN A 1 104 ? -10.289 2.881 15.391 1.00 93.81 104 GLN A CA 1
ATOM 807 C C . GLN A 1 104 ? -10.362 3.346 13.934 1.00 93.81 104 GLN A C 1
ATOM 809 O O . GLN A 1 104 ? -11.389 3.878 13.522 1.00 93.81 104 GLN A O 1
ATOM 814 N N . VAL A 1 105 ? -9.337 3.048 13.127 1.00 93.19 105 VAL A N 1
ATOM 815 C CA . VAL A 1 105 ? -9.278 3.444 11.708 1.00 93.19 105 VAL A CA 1
ATOM 816 C C . VAL A 1 105 ? -10.481 2.929 10.918 1.00 93.19 105 VAL A C 1
ATOM 818 O O . VAL A 1 105 ? -11.118 3.692 10.201 1.00 93.19 105 VAL A O 1
ATOM 821 N N . ARG A 1 106 ? -10.902 1.671 11.108 1.00 91.75 106 ARG A N 1
ATOM 822 C CA . ARG A 1 106 ? -12.066 1.106 10.390 1.00 91.75 106 ARG A CA 1
ATOM 823 C C . ARG A 1 106 ? -13.404 1.795 10.715 1.00 91.75 106 ARG A C 1
ATOM 825 O O . ARG A 1 106 ? -14.408 1.553 10.035 1.00 91.75 106 ARG A O 1
ATOM 832 N N . LYS A 1 107 ? -13.465 2.583 11.794 1.00 92.31 107 LYS A N 1
ATOM 833 C CA . LYS A 1 107 ? -14.647 3.367 12.187 1.00 92.31 107 LYS A CA 1
ATOM 834 C C . LYS A 1 107 ? -14.655 4.761 11.560 1.00 92.31 107 LYS A C 1
ATOM 836 O O . LYS A 1 107 ? -15.719 5.369 11.546 1.00 92.31 107 LYS A O 1
ATOM 841 N N . LEU A 1 108 ? -13.526 5.226 11.022 1.00 90.94 108 LEU A N 1
ATOM 842 C CA . LEU A 1 108 ? -13.439 6.506 10.329 1.00 90.94 108 LEU A CA 1
ATOM 843 C C . LEU A 1 108 ? -14.304 6.509 9.066 1.00 90.94 108 LEU A C 1
ATOM 845 O O . LEU A 1 108 ? -14.439 5.484 8.382 1.00 90.94 108 LEU A O 1
ATOM 849 N N . ARG A 1 109 ? -14.909 7.662 8.788 1.00 89.19 109 ARG A N 1
ATOM 850 C CA . ARG A 1 109 ? -15.710 7.941 7.597 1.00 89.19 109 ARG A CA 1
ATOM 851 C C . ARG A 1 109 ? -15.266 9.249 6.969 1.00 89.19 109 ARG A C 1
ATOM 853 O O . ARG A 1 109 ? -14.995 10.190 7.707 1.00 89.19 109 ARG A O 1
ATOM 860 N N . SER A 1 110 ? -15.199 9.296 5.647 1.00 85.38 110 SER A N 1
ATOM 861 C CA . SER A 1 110 ? -15.062 10.561 4.928 1.00 85.38 110 SER A CA 1
ATOM 862 C C . SER A 1 110 ? -16.410 11.301 4.930 1.00 85.38 110 SER A C 1
ATOM 864 O O . SER A 1 110 ? -17.423 10.700 5.317 1.00 85.38 110 SER A O 1
ATOM 866 N N . PRO A 1 111 ? -16.471 12.568 4.482 1.00 81.31 111 PRO A N 1
ATOM 867 C CA . PRO A 1 111 ? -17.734 13.300 4.358 1.00 81.31 111 PRO A CA 1
ATOM 868 C C . PRO A 1 111 ? -18.792 12.567 3.515 1.00 81.31 111 PRO A C 1
ATOM 870 O O . PRO A 1 111 ? -19.960 12.550 3.887 1.00 81.31 111 PRO A O 1
ATOM 873 N N . GLY A 1 112 ? -18.378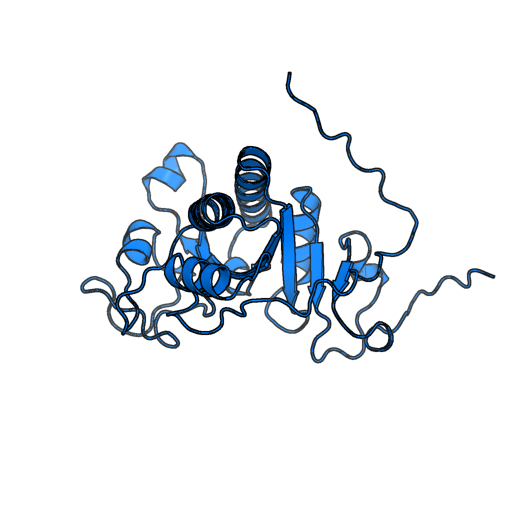 11.867 2.450 1.00 80.12 112 GLY A N 1
ATOM 874 C CA . GLY A 1 112 ? -19.254 11.033 1.610 1.00 80.12 112 GLY A CA 1
ATOM 875 C C . GLY A 1 112 ? -19.605 9.655 2.195 1.00 80.12 112 GLY A C 1
ATOM 876 O O . GLY A 1 112 ? -20.171 8.813 1.505 1.00 80.12 112 GLY A O 1
ATOM 877 N N . GLY A 1 113 ? -19.240 9.367 3.450 1.00 84.62 113 GLY A N 1
ATOM 878 C CA . GLY A 1 113 ? -19.554 8.098 4.117 1.00 84.62 113 GLY A CA 1
ATOM 879 C C . GLY A 1 113 ? -18.646 6.917 3.744 1.00 84.62 113 GLY A C 1
ATOM 880 O O . GLY A 1 113 ? -18.880 5.787 4.200 1.00 84.62 113 GLY A O 1
ATOM 881 N N . PHE A 1 114 ? -17.583 7.151 2.967 1.00 85.88 114 PHE A N 1
ATOM 882 C CA . PHE A 1 114 ? -16.630 6.114 2.564 1.00 85.88 114 PHE A CA 1
ATOM 883 C C . PHE A 1 114 ? -15.783 5.631 3.745 1.00 85.88 114 PHE A C 1
ATOM 885 O O . PHE A 1 114 ? -15.817 6.194 4.838 1.00 85.88 114 PHE A O 1
ATOM 892 N N . ARG A 1 115 ? -15.069 4.513 3.572 1.00 89.38 115 ARG A N 1
ATOM 893 C CA . ARG A 1 115 ? -14.323 3.850 4.655 1.00 89.38 115 ARG A CA 1
ATOM 894 C C . ARG A 1 115 ? -12.931 3.458 4.199 1.00 89.38 115 ARG A C 1
ATOM 896 O O . ARG A 1 115 ? -12.817 2.747 3.202 1.00 89.38 115 ARG A O 1
ATOM 903 N N . ILE A 1 116 ? -11.946 3.739 5.047 1.00 91.00 116 ILE A N 1
ATOM 904 C CA . ILE A 1 116 ? -10.605 3.156 4.958 1.00 91.00 116 ILE A CA 1
ATOM 905 C C . ILE A 1 116 ? -10.692 1.627 5.104 1.00 91.00 116 ILE A C 1
ATOM 907 O O . ILE A 1 116 ? -11.371 1.085 5.990 1.00 91.00 116 ILE A O 1
ATOM 911 N N . ARG A 1 117 ? -9.993 0.913 4.226 1.00 93.88 117 ARG A N 1
ATOM 912 C CA . ARG A 1 117 ? -9.891 -0.549 4.159 1.00 93.88 117 ARG A CA 1
ATOM 913 C C . ARG A 1 117 ? -8.444 -0.984 4.345 1.00 93.88 117 ARG A C 1
ATOM 915 O O . ARG A 1 117 ? -7.506 -0.227 4.123 1.00 93.88 117 ARG A O 1
ATOM 922 N N . ARG A 1 118 ? -8.260 -2.247 4.731 1.00 95.00 118 ARG A N 1
ATOM 923 C CA . ARG A 1 118 ? -6.939 -2.883 4.650 1.00 95.00 118 ARG A CA 1
ATOM 924 C C . ARG A 1 118 ? -6.603 -3.161 3.193 1.00 95.00 118 ARG A C 1
ATOM 926 O O . ARG A 1 118 ? -7.493 -3.568 2.445 1.00 95.00 118 ARG A O 1
ATOM 933 N N . ILE A 1 119 ? -5.329 -3.084 2.831 1.00 96.50 119 ILE A N 1
ATOM 934 C CA . ILE A 1 119 ? -4.872 -3.381 1.462 1.00 96.50 119 ILE A CA 1
ATOM 935 C C . ILE A 1 119 ? -5.294 -4.781 1.000 1.00 96.50 119 ILE A C 1
ATOM 937 O O . ILE A 1 119 ? -5.871 -4.926 -0.072 1.00 96.50 119 ILE A O 1
ATOM 941 N N . ASN A 1 120 ? -5.197 -5.800 1.857 1.00 96.00 120 ASN A N 1
ATOM 942 C CA . ASN A 1 120 ? -5.665 -7.153 1.517 1.00 96.00 120 ASN A CA 1
ATOM 943 C C . ASN A 1 120 ? -7.168 -7.216 1.169 1.00 96.00 120 ASN A C 1
ATOM 945 O O . ASN A 1 120 ? -7.605 -8.138 0.485 1.00 96.00 120 ASN A O 1
ATOM 949 N N . GLN A 1 121 ? -7.984 -6.282 1.668 1.00 95.94 121 GLN A N 1
ATOM 950 C CA . GLN A 1 121 ? -9.402 -6.192 1.307 1.00 95.94 121 GLN A CA 1
ATOM 951 C C . GLN A 1 121 ? -9.592 -5.492 -0.041 1.00 95.94 121 GLN A C 1
ATOM 953 O O . GLN A 1 121 ? -10.464 -5.909 -0.799 1.00 95.94 121 GLN A O 1
ATOM 958 N N . ILE A 1 122 ? -8.781 -4.470 -0.336 1.00 95.81 122 ILE A N 1
ATOM 959 C CA . ILE A 1 122 ? -8.745 -3.787 -1.637 1.00 95.81 122 ILE A CA 1
ATOM 960 C C . ILE A 1 122 ? -8.375 -4.774 -2.742 1.00 95.81 122 ILE A C 1
ATOM 962 O O . ILE A 1 122 ? -9.155 -4.929 -3.673 1.00 95.81 122 ILE A O 1
ATOM 966 N N . ILE A 1 123 ? -7.283 -5.524 -2.575 1.00 96.81 123 ILE A N 1
ATOM 967 C CA . ILE A 1 123 ? -6.806 -6.529 -3.542 1.00 96.81 123 ILE A CA 1
ATOM 968 C C . ILE A 1 123 ? -7.924 -7.516 -3.909 1.00 96.81 123 ILE A C 1
ATOM 970 O O . ILE A 1 123 ? -8.254 -7.709 -5.076 1.00 96.81 123 ILE A O 1
ATOM 974 N N . ARG A 1 124 ? -8.594 -8.088 -2.899 1.00 97.19 124 ARG A N 1
ATOM 975 C CA . ARG A 1 124 ? -9.710 -9.025 -3.117 1.00 97.19 124 ARG A CA 1
ATOM 976 C C . ARG A 1 124 ? -10.905 -8.375 -3.808 1.00 97.19 124 ARG A C 1
ATOM 978 O O . ARG A 1 124 ? -11.615 -9.052 -4.545 1.00 97.19 124 ARG A O 1
ATOM 985 N N . ARG A 1 125 ? -11.191 -7.102 -3.517 1.00 96.19 125 ARG A N 1
ATOM 986 C CA . ARG A 1 125 ? -12.303 -6.390 -4.156 1.00 96.19 125 ARG A CA 1
ATOM 987 C C . ARG A 1 125 ? -11.984 -6.069 -5.611 1.00 96.19 125 ARG A C 1
ATOM 989 O O . ARG A 1 125 ? -12.864 -6.270 -6.436 1.00 96.19 125 ARG A O 1
ATOM 996 N N . ALA A 1 126 ? -10.767 -5.624 -5.903 1.00 95.12 126 ALA A N 1
ATOM 997 C CA . ALA A 1 126 ? -10.308 -5.340 -7.255 1.00 95.12 126 ALA A CA 1
ATOM 998 C C . ALA A 1 126 ? -10.398 -6.592 -8.139 1.00 95.12 126 ALA A C 1
ATOM 1000 O O . ALA A 1 126 ? -11.069 -6.561 -9.166 1.00 95.12 126 ALA A O 1
ATOM 1001 N N . ALA A 1 127 ? -9.875 -7.731 -7.674 1.00 95.81 127 ALA A N 1
ATOM 1002 C CA . ALA A 1 127 ? -9.980 -8.994 -8.407 1.00 95.81 127 ALA A CA 1
ATOM 1003 C C . ALA A 1 127 ? -11.443 -9.398 -8.682 1.00 95.81 127 ALA A C 1
ATOM 1005 O O . ALA A 1 127 ? -11.798 -9.757 -9.799 1.00 95.81 127 ALA A O 1
ATOM 1006 N N . LYS A 1 128 ? -12.340 -9.251 -7.692 1.00 96.81 1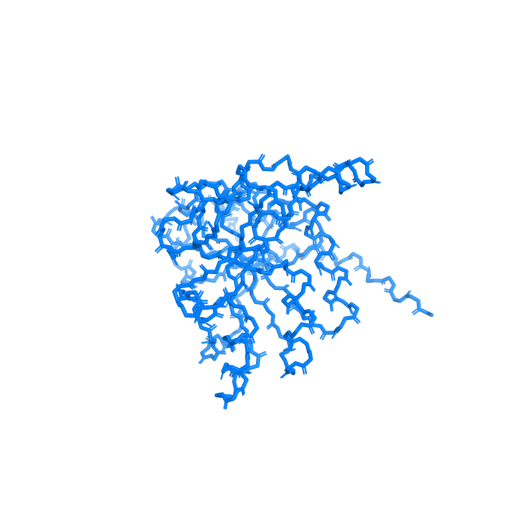28 LYS A N 1
ATOM 1007 C CA . LYS A 1 128 ? -13.785 -9.502 -7.879 1.00 96.81 128 LYS A CA 1
ATOM 1008 C C . LYS A 1 128 ? -14.452 -8.579 -8.901 1.00 96.81 128 LYS A C 1
ATOM 1010 O O . LYS A 1 128 ? -15.507 -8.929 -9.414 1.00 96.81 128 LYS A O 1
ATOM 1015 N N . LEU A 1 129 ? -13.896 -7.392 -9.122 1.00 94.56 129 LEU A N 1
ATOM 1016 C CA . LEU A 1 129 ? -14.383 -6.425 -10.102 1.00 94.56 129 LEU A CA 1
ATOM 1017 C C . LEU A 1 129 ? -13.727 -6.609 -11.480 1.00 94.56 129 LEU A C 1
ATOM 1019 O O . LEU A 1 129 ? -14.079 -5.886 -12.403 1.00 94.56 129 LEU A O 1
ATOM 1023 N N . GLY A 1 130 ? -12.819 -7.578 -11.640 1.00 93.94 130 GLY A N 1
ATOM 1024 C CA . GLY A 1 130 ? -12.161 -7.873 -12.914 1.00 93.94 130 GLY A CA 1
ATOM 1025 C C . GLY A 1 130 ? -10.927 -7.019 -13.205 1.00 93.94 130 GLY A C 1
ATOM 1026 O O . GLY A 1 130 ? -10.511 -6.948 -14.357 1.00 93.94 130 GLY A O 1
ATOM 1027 N N . TYR A 1 131 ? -10.346 -6.371 -12.192 1.00 92.31 131 TYR A N 1
ATOM 1028 C CA . TYR A 1 131 ? -9.028 -5.751 -12.335 1.00 92.31 131 TYR A CA 1
ATOM 1029 C C . TYR A 1 131 ? -7.952 -6.825 -12.481 1.00 92.31 131 TYR A C 1
ATOM 1031 O O . TYR A 1 131 ? -7.975 -7.823 -11.758 1.00 92.31 131 TYR A O 1
ATOM 1039 N N . THR A 1 132 ? -6.993 -6.586 -13.371 1.00 90.19 132 THR A N 1
ATOM 1040 C CA . THR A 1 132 ? -5.863 -7.493 -13.625 1.00 90.19 132 THR A CA 1
ATOM 1041 C C . THR A 1 132 ? -4.576 -7.006 -12.965 1.00 90.19 132 THR A C 1
ATOM 1043 O O . THR A 1 132 ? -3.756 -7.828 -12.562 1.00 90.19 132 THR A O 1
ATOM 1046 N N . HIS A 1 133 ? -4.440 -5.689 -12.768 1.00 90.44 133 HIS A N 1
ATOM 1047 C CA . HIS A 1 133 ? -3.270 -5.077 -12.137 1.00 90.44 133 HIS A CA 1
ATOM 1048 C C . HIS A 1 133 ? -3.674 -4.025 -11.099 1.00 90.44 133 HIS A C 1
ATOM 1050 O O . HIS A 1 133 ? -4.659 -3.294 -11.267 1.00 90.44 133 HIS A O 1
ATOM 1056 N N . LEU A 1 134 ? -2.876 -3.923 -10.038 1.00 92.56 134 LEU A N 1
ATOM 1057 C CA . LEU A 1 134 ? -2.909 -2.818 -9.087 1.00 92.56 134 LEU A CA 1
ATOM 1058 C C . LEU A 1 134 ? -1.542 -2.159 -8.996 1.00 92.56 134 LEU A C 1
ATOM 1060 O O . LEU A 1 134 ? -0.537 -2.830 -8.769 1.00 92.56 134 LEU A O 1
ATOM 1064 N N . GLU A 1 135 ? -1.531 -0.836 -9.059 1.00 92.56 135 GLU A N 1
ATOM 1065 C CA . GLU A 1 135 ? -0.426 -0.054 -8.532 1.00 92.56 135 GLU A CA 1
ATOM 1066 C C . GLU A 1 135 ? -0.730 0.307 -7.081 1.00 92.56 135 GLU A C 1
ATOM 1068 O O . GLU A 1 135 ? -1.757 0.908 -6.770 1.00 92.56 135 GLU A O 1
ATOM 1073 N N . LEU A 1 136 ? 0.145 -0.109 -6.173 1.00 94.44 136 LEU A N 1
ATOM 1074 C CA . LEU A 1 136 ? 0.027 0.181 -4.752 1.00 94.44 136 LEU A CA 1
ATOM 1075 C C . LEU A 1 136 ? 1.110 1.182 -4.364 1.00 94.44 136 LEU A C 1
ATOM 1077 O O . LEU A 1 136 ? 2.268 0.808 -4.182 1.00 94.44 136 LEU A O 1
ATOM 1081 N N . GLU A 1 137 ? 0.738 2.451 -4.222 1.00 94.25 137 GLU A N 1
ATOM 1082 C CA . GLU A 1 137 ? 1.675 3.511 -3.871 1.00 94.25 137 GLU A CA 1
ATOM 1083 C C . GLU A 1 137 ? 1.934 3.561 -2.363 1.00 94.25 137 GLU A C 1
ATOM 1085 O O . GLU A 1 137 ? 1.102 4.025 -1.586 1.00 94.25 137 GLU A O 1
ATOM 1090 N N . LEU A 1 138 ? 3.106 3.106 -1.926 1.00 95.38 138 LEU A N 1
ATOM 1091 C CA . LEU A 1 138 ? 3.560 3.267 -0.549 1.00 95.38 138 LEU A CA 1
ATOM 1092 C C . LEU A 1 138 ? 3.867 4.744 -0.284 1.00 95.38 138 LEU A C 1
ATOM 1094 O O . LEU A 1 138 ? 4.843 5.267 -0.809 1.00 95.38 138 LEU A O 1
ATOM 1098 N N . LYS A 1 139 ? 3.085 5.395 0.579 1.00 93.06 139 LYS A N 1
ATOM 1099 C CA . LYS A 1 139 ? 3.309 6.766 1.073 1.00 93.06 139 LYS A CA 1
ATOM 1100 C C . LYS A 1 139 ? 4.213 6.778 2.316 1.00 93.06 139 LYS A C 1
ATOM 1102 O O . LYS A 1 139 ? 4.489 5.733 2.906 1.00 93.06 139 LYS A O 1
ATOM 1107 N N . ASP A 1 140 ? 4.641 7.956 2.759 1.00 91.25 140 ASP A N 1
ATOM 1108 C CA . ASP A 1 140 ? 5.496 8.164 3.945 1.00 91.25 140 ASP A CA 1
ATOM 1109 C C . ASP A 1 140 ? 4.870 7.703 5.270 1.00 91.25 140 ASP A C 1
ATOM 1111 O O . ASP A 1 140 ? 5.572 7.373 6.230 1.00 91.25 140 ASP A O 1
ATOM 1115 N N . GLY A 1 141 ? 3.543 7.583 5.349 1.00 92.31 141 GLY A N 1
ATOM 1116 C CA . GLY A 1 141 ? 2.869 7.064 6.541 1.00 92.31 141 GLY A CA 1
ATOM 1117 C C . GLY A 1 141 ? 3.163 5.592 6.854 1.00 92.31 141 GLY A C 1
ATOM 1118 O O . GLY A 1 141 ? 2.692 5.098 7.883 1.00 92.31 141 GLY A O 1
ATOM 1119 N N . VAL A 1 142 ? 3.949 4.880 6.036 1.00 96.19 142 VAL A N 1
ATOM 1120 C CA . VAL A 1 142 ? 4.500 3.550 6.367 1.00 96.19 142 VAL A CA 1
ATOM 1121 C C . VAL A 1 142 ? 5.894 3.611 7.007 1.00 96.19 142 VAL A C 1
ATOM 1123 O O . VAL 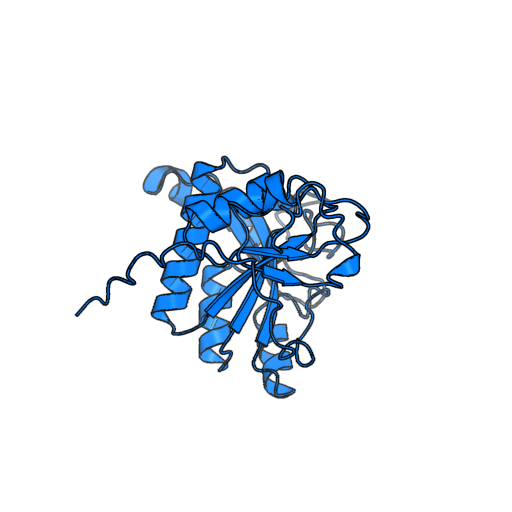A 1 142 ? 6.337 2.618 7.589 1.00 96.19 142 VAL A O 1
ATOM 1126 N N . ASP A 1 143 ? 6.577 4.759 6.975 1.00 95.19 143 ASP A N 1
ATOM 1127 C CA . ASP A 1 143 ? 8.001 4.866 7.325 1.00 95.19 143 ASP A CA 1
ATOM 1128 C C . ASP A 1 143 ? 8.292 4.667 8.812 1.00 95.19 143 ASP A C 1
ATOM 1130 O O . ASP A 1 143 ? 9.416 4.338 9.188 1.00 95.19 143 ASP A O 1
ATOM 1134 N N . TRP A 1 144 ? 7.291 4.783 9.681 1.00 95.50 144 TRP A N 1
ATOM 1135 C CA . TRP A 1 144 ? 7.443 4.483 11.107 1.00 95.50 144 TRP A CA 1
ATOM 1136 C C . TRP A 1 144 ? 7.519 2.975 11.401 1.00 95.50 144 TRP A C 1
ATOM 1138 O O . TRP A 1 144 ? 7.920 2.580 12.496 1.00 95.50 144 TRP A O 1
ATOM 1148 N N . LEU A 1 145 ? 7.134 2.112 10.453 1.00 96.12 145 LEU A N 1
ATOM 1149 C CA . LEU A 1 145 ? 7.188 0.666 10.643 1.00 96.12 145 LEU A CA 1
ATOM 1150 C C . LEU A 1 145 ? 8.640 0.171 10.649 1.00 96.12 145 LEU A C 1
ATOM 1152 O O . LEU A 1 145 ? 9.433 0.577 9.793 1.00 96.12 145 LEU A O 1
ATOM 1156 N N . PRO A 1 146 ? 9.011 -0.768 11.536 1.00 95.19 146 PRO A N 1
ATOM 1157 C CA . PRO A 1 146 ? 10.277 -1.480 11.405 1.00 95.19 146 PRO A CA 1
ATOM 1158 C C . PRO A 1 146 ? 10.367 -2.173 10.039 1.00 95.19 146 PRO A C 1
ATOM 1160 O O . PRO A 1 146 ? 9.387 -2.768 9.589 1.00 95.19 146 PRO A O 1
ATOM 1163 N N . HIS A 1 147 ? 11.541 -2.155 9.400 1.00 95.19 147 HIS A N 1
ATOM 1164 C CA . HIS A 1 147 ? 11.725 -2.700 8.046 1.00 95.19 147 HIS A CA 1
ATOM 1165 C C . HIS A 1 147 ? 11.219 -4.149 7.919 1.00 95.19 147 HIS A C 1
ATOM 1167 O O . HIS A 1 147 ? 10.406 -4.447 7.049 1.00 95.19 147 HIS A O 1
ATOM 1173 N N . LYS A 1 148 ? 11.577 -5.023 8.872 1.00 95.25 148 LYS A N 1
ATOM 1174 C CA . LYS A 1 148 ? 11.094 -6.417 8.926 1.00 95.25 148 LYS A CA 1
ATOM 1175 C C . LYS A 1 148 ? 9.563 -6.547 8.953 1.00 95.25 148 LYS A C 1
ATOM 1177 O O . LYS A 1 148 ? 9.013 -7.498 8.407 1.00 95.25 148 LYS A O 1
ATOM 1182 N N . VAL A 1 149 ? 8.872 -5.595 9.584 1.00 94.88 149 VAL A N 1
ATOM 1183 C CA . VAL A 1 149 ? 7.405 -5.578 9.668 1.00 94.88 149 VAL A CA 1
ATOM 1184 C C . VAL A 1 149 ? 6.813 -5.124 8.339 1.00 94.88 149 VAL A C 1
ATOM 1186 O O . VAL A 1 149 ? 5.870 -5.750 7.865 1.00 94.88 149 VAL A O 1
ATOM 1189 N N . LEU A 1 150 ? 7.381 -4.088 7.713 1.00 96.44 150 LEU A N 1
ATOM 1190 C CA . LEU A 1 150 ? 6.952 -3.637 6.388 1.00 96.44 150 LEU A CA 1
ATOM 1191 C C . LEU A 1 150 ? 7.096 -4.762 5.348 1.00 96.44 150 LEU A C 1
ATOM 1193 O O . LEU A 1 150 ? 6.123 -5.070 4.665 1.00 96.44 150 LEU A O 1
ATOM 1197 N N . VAL A 1 151 ? 8.239 -5.461 5.326 1.00 97.00 151 VAL A N 1
ATOM 1198 C CA . VAL A 1 151 ? 8.466 -6.648 4.475 1.00 97.00 151 VAL A CA 1
ATOM 1199 C C . VAL A 1 151 ? 7.391 -7.715 4.704 1.00 97.00 151 VAL A C 1
ATOM 1201 O O . VAL A 1 151 ? 6.801 -8.226 3.754 1.00 97.00 151 VAL A O 1
ATOM 1204 N N . ALA A 1 152 ? 7.088 -8.053 5.962 1.00 95.31 152 ALA A N 1
ATOM 1205 C CA . ALA A 1 152 ? 6.079 -9.065 6.282 1.00 95.31 152 ALA A CA 1
ATOM 1206 C C . ALA A 1 152 ? 4.662 -8.663 5.829 1.00 95.31 152 ALA A C 1
ATOM 1208 O O . ALA A 1 152 ? 3.883 -9.517 5.390 1.00 95.31 152 ALA A O 1
ATOM 1209 N N . LEU A 1 153 ? 4.324 -7.374 5.922 1.00 96.25 153 LEU A N 1
ATOM 1210 C CA . LEU A 1 153 ? 3.043 -6.841 5.465 1.00 96.25 153 LEU A CA 1
ATOM 1211 C C . LEU A 1 153 ? 2.937 -6.845 3.933 1.00 96.25 153 LEU A C 1
ATOM 1213 O O . LEU A 1 153 ? 1.904 -7.273 3.419 1.00 96.25 153 LEU A O 1
ATOM 1217 N N . ILE A 1 154 ? 4.000 -6.468 3.217 1.00 98.00 154 ILE A N 1
ATOM 1218 C CA . ILE A 1 154 ? 4.067 -6.544 1.748 1.00 98.00 154 ILE A CA 1
ATOM 1219 C C . ILE A 1 154 ? 3.924 -8.003 1.292 1.00 98.00 154 ILE A C 1
ATOM 1221 O O . ILE A 1 154 ? 3.016 -8.317 0.528 1.00 98.00 154 ILE A O 1
ATOM 1225 N N . ARG A 1 155 ? 4.687 -8.940 1.878 1.00 96.94 155 ARG A N 1
ATOM 1226 C CA . ARG A 1 155 ? 4.540 -10.390 1.613 1.00 96.94 155 ARG A CA 1
ATOM 1227 C C . ARG A 1 155 ? 3.133 -10.921 1.895 1.00 96.94 155 ARG A C 1
ATOM 1229 O O . ARG A 1 155 ? 2.720 -11.940 1.343 1.00 96.94 155 ARG A O 1
ATOM 1236 N N . SER A 1 156 ? 2.406 -10.318 2.834 1.00 95.94 156 SER A N 1
ATOM 1237 C CA . SER A 1 156 ? 1.012 -10.682 3.113 1.00 95.94 156 SER A CA 1
ATOM 1238 C C . SER A 1 156 ? 0.082 -10.223 1.990 1.00 95.94 156 SER A C 1
ATOM 1240 O O . SER A 1 156 ? -0.771 -10.999 1.563 1.00 95.94 156 SER A O 1
ATOM 1242 N N . ALA A 1 157 ? 0.263 -8.998 1.497 1.00 97.19 157 ALA A N 1
ATOM 1243 C CA . ALA A 1 157 ? -0.487 -8.463 0.366 1.00 97.19 157 ALA A CA 1
ATOM 1244 C C . ALA A 1 157 ? -0.204 -9.251 -0.926 1.00 97.19 157 ALA A C 1
ATOM 1246 O O . ALA A 1 157 ? -1.154 -9.720 -1.547 1.00 97.19 157 ALA A O 1
ATOM 1247 N N . GLU A 1 158 ? 1.067 -9.516 -1.238 1.00 97.94 158 GLU A N 1
ATOM 1248 C CA . GLU A 1 158 ? 1.497 -10.340 -2.383 1.00 97.94 158 GLU A CA 1
ATOM 1249 C C . GLU A 1 158 ? 0.853 -11.731 -2.385 1.00 97.94 158 GLU A C 1
ATOM 1251 O O . GLU A 1 158 ? 0.273 -12.174 -3.374 1.00 97.94 158 GLU A O 1
ATOM 1256 N N . ARG A 1 159 ? 0.847 -12.417 -1.233 1.00 97.38 159 ARG A N 1
ATOM 1257 C CA . ARG A 1 159 ? 0.176 -13.722 -1.107 1.00 97.38 159 ARG A CA 1
ATOM 1258 C C . ARG A 1 159 ? -1.324 -13.645 -1.370 1.00 97.38 159 ARG A C 1
ATOM 1260 O O . ARG A 1 159 ? -1.896 -14.588 -1.912 1.00 97.38 159 ARG A O 1
ATOM 1267 N N . VAL A 1 160 ? -1.979 -12.560 -0.954 1.00 97.94 160 VAL A N 1
ATOM 1268 C CA . VAL A 1 160 ? -3.404 -12.360 -1.243 1.00 97.94 160 VAL A CA 1
ATOM 1269 C C . VAL A 1 160 ? -3.619 -12.106 -2.729 1.00 97.94 160 VAL A C 1
ATOM 1271 O O . VAL A 1 160 ? -4.582 -12.642 -3.265 1.00 97.94 160 VAL A O 1
ATOM 1274 N N . ALA A 1 161 ? -2.738 -11.340 -3.368 1.00 97.19 161 ALA A N 1
ATOM 1275 C CA . ALA A 1 161 ? -2.801 -11.020 -4.788 1.00 97.19 161 ALA A CA 1
ATOM 1276 C C . ALA A 1 161 ? -2.637 -12.265 -5.661 1.00 97.19 161 ALA A C 1
ATOM 1278 O O . ALA A 1 161 ? -3.527 -12.586 -6.447 1.00 97.19 161 ALA A O 1
ATOM 1279 N N . ALA A 1 162 ? -1.595 -13.054 -5.392 1.00 96.56 162 ALA A N 1
ATOM 1280 C CA . ALA A 1 162 ? -1.364 -14.341 -6.039 1.00 96.56 162 ALA A CA 1
ATOM 1281 C C . ALA A 1 162 ? -2.560 -15.296 -5.881 1.00 96.56 162 ALA A C 1
ATOM 1283 O O . ALA A 1 162 ? -2.946 -15.977 -6.826 1.00 96.56 162 ALA A O 1
ATOM 1284 N N . ALA A 1 163 ? -3.193 -15.321 -4.702 1.00 97.56 163 ALA A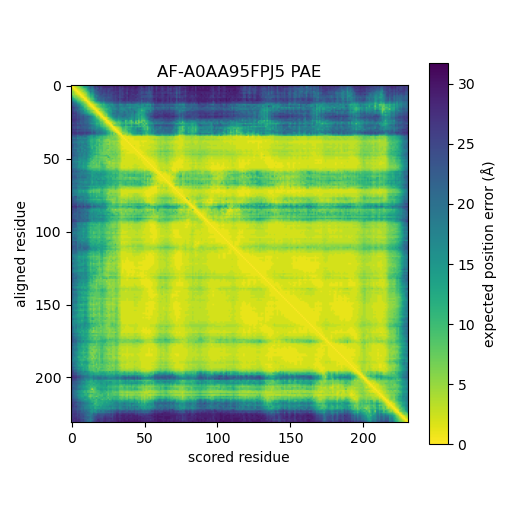 N 1
ATOM 1285 C CA . ALA A 1 163 ? -4.355 -16.173 -4.446 1.00 97.56 163 ALA A CA 1
ATOM 1286 C C . ALA A 1 163 ? -5.625 -15.748 -5.204 1.00 97.56 163 ALA A C 1
ATOM 1288 O O . ALA A 1 163 ? -6.550 -16.551 -5.313 1.00 97.56 163 ALA A O 1
ATOM 1289 N N . VAL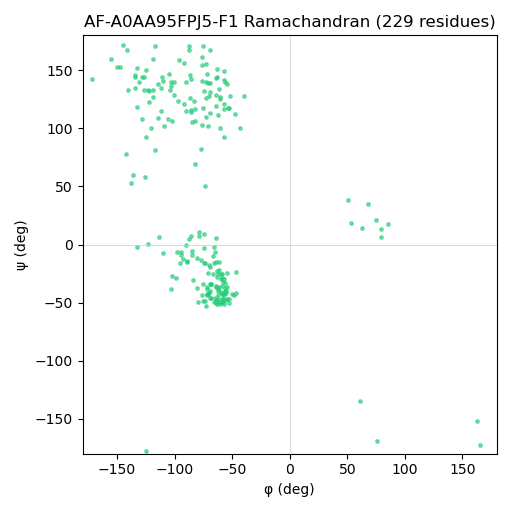 A 1 164 ? -5.705 -14.502 -5.681 1.00 97.06 164 VAL A N 1
ATOM 1290 C CA . VAL A 1 164 ? -6.853 -13.992 -6.452 1.00 97.06 164 VAL A CA 1
ATOM 1291 C C . VAL A 1 164 ? -6.505 -13.658 -7.904 1.00 97.06 164 VAL A C 1
ATOM 1293 O O . VAL A 1 164 ? -7.363 -13.135 -8.605 1.00 97.06 164 VAL A O 1
ATOM 1296 N N . GLY A 1 165 ? -5.285 -13.973 -8.352 1.00 94.69 165 GLY A N 1
ATOM 1297 C CA . GLY A 1 165 ? -4.851 -13.796 -9.739 1.00 94.69 165 GLY A CA 1
ATOM 1298 C C . GLY A 1 165 ? -4.726 -12.338 -10.183 1.00 94.69 165 GLY A C 1
ATOM 1299 O O . GLY A 1 165 ? -5.039 -12.044 -11.330 1.00 94.69 165 GLY A O 1
ATOM 1300 N N . ILE A 1 166 ? -4.316 -11.436 -9.288 1.00 93.69 166 ILE A N 1
ATOM 1301 C CA . ILE A 1 166 ? -4.061 -10.027 -9.619 1.00 93.69 166 ILE A CA 1
ATOM 1302 C C . ILE A 1 166 ? -2.579 -9.713 -9.441 1.00 93.69 166 ILE A C 1
ATOM 1304 O O . ILE A 1 166 ? -1.963 -10.156 -8.468 1.00 93.69 166 ILE A O 1
ATOM 1308 N N . GLU A 1 167 ? -2.016 -8.955 -10.371 1.00 93.81 167 GLU A N 1
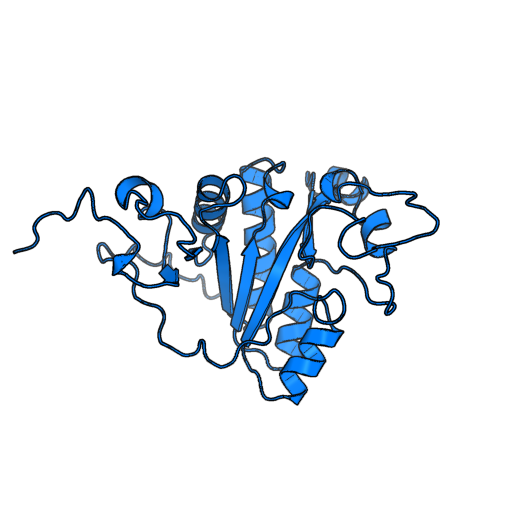ATOM 1309 C CA . GLU A 1 167 ? -0.630 -8.501 -10.295 1.00 93.81 167 GLU A CA 1
ATOM 1310 C C . GLU A 1 167 ? -0.532 -7.198 -9.493 1.00 93.81 167 GLU A C 1
ATOM 1312 O O . GLU A 1 167 ? -1.447 -6.366 -9.510 1.00 93.81 167 GLU A O 1
ATOM 1317 N N . ILE A 1 168 ? 0.572 -7.029 -8.763 1.00 94.50 168 ILE A N 1
ATOM 1318 C CA . ILE A 1 168 ? 0.849 -5.832 -7.969 1.00 94.50 168 ILE A CA 1
ATOM 1319 C C . ILE A 1 168 ? 2.170 -5.214 -8.410 1.00 94.50 168 ILE A C 1
ATOM 1321 O O . ILE A 1 168 ? 3.198 -5.886 -8.458 1.00 94.50 168 ILE A O 1
ATOM 1325 N N . TYR A 1 169 ? 2.132 -3.903 -8.616 1.00 94.12 169 TYR A N 1
ATOM 1326 C CA . TYR A 1 169 ? 3.295 -3.041 -8.754 1.00 94.12 169 TYR A CA 1
ATOM 1327 C C . TYR A 1 169 ? 3.355 -2.127 -7.531 1.00 94.12 169 TYR A C 1
ATOM 1329 O O . TYR A 1 169 ? 2.454 -1.314 -7.309 1.00 94.12 169 TYR A O 1
ATOM 1337 N N . TRP A 1 170 ? 4.386 -2.266 -6.700 1.00 95.31 170 TRP A N 1
ATOM 1338 C CA . TRP A 1 170 ? 4.564 -1.392 -5.545 1.00 95.31 170 TRP A CA 1
ATOM 1339 C C . TRP A 1 170 ? 5.293 -0.139 -5.962 1.00 95.31 170 TRP A C 1
ATOM 1341 O O . TRP A 1 170 ? 6.457 -0.174 -6.348 1.00 95.31 170 TRP A O 1
ATOM 1351 N N . LYS A 1 171 ? 4.597 0.974 -5.833 1.00 92.12 171 LYS A N 1
ATOM 1352 C CA . LYS A 1 171 ? 5.040 2.271 -6.299 1.00 92.12 171 LYS A CA 1
ATOM 1353 C C . LYS A 1 171 ? 5.483 3.136 -5.125 1.00 92.12 171 LYS A C 1
ATOM 1355 O O . LYS A 1 171 ? 4.914 3.042 -4.039 1.00 92.12 171 LYS A O 1
ATOM 1360 N N . THR A 1 172 ? 6.470 4.000 -5.315 1.00 92.19 172 THR A N 1
ATOM 1361 C CA . THR A 1 172 ? 6.752 5.100 -4.382 1.00 92.19 172 THR A CA 1
ATOM 1362 C C . THR A 1 172 ? 7.296 6.310 -5.128 1.00 92.19 172 THR A C 1
ATOM 1364 O O . THR A 1 172 ? 7.925 6.164 -6.172 1.00 92.19 172 THR A O 1
ATOM 1367 N N . LEU A 1 173 ? 7.067 7.497 -4.571 1.00 87.75 173 LEU A N 1
ATOM 1368 C CA . LEU A 1 173 ? 7.641 8.758 -5.042 1.00 87.75 173 LEU A CA 1
ATOM 1369 C C . LEU A 1 173 ? 9.030 8.978 -4.427 1.00 87.75 173 LEU A C 1
ATOM 1371 O O . LEU A 1 173 ? 9.229 8.632 -3.257 1.00 87.75 173 LEU A O 1
ATOM 1375 N N . SER A 1 174 ? 9.971 9.526 -5.197 1.00 86.06 174 SER A N 1
ATOM 1376 C CA . SER A 1 174 ? 11.355 9.787 -4.767 1.00 86.06 174 SER A CA 1
ATOM 1377 C C . SER A 1 174 ? 11.510 10.925 -3.753 1.00 86.06 174 SER A C 1
ATOM 1379 O O . SER A 1 174 ? 12.472 10.917 -2.992 1.00 86.06 174 SER A O 1
ATOM 1381 N N . ASP A 1 175 ? 10.568 11.866 -3.718 1.00 83.19 175 ASP A N 1
ATOM 1382 C CA . ASP A 1 175 ? 10.634 13.149 -3.000 1.00 83.19 175 ASP A CA 1
ATOM 1383 C C . ASP A 1 175 ? 9.942 13.163 -1.633 1.00 83.19 175 ASP A C 1
ATOM 1385 O O . ASP A 1 175 ? 10.042 14.131 -0.879 1.00 83.19 175 ASP A O 1
ATOM 1389 N N . ILE A 1 176 ? 9.243 12.090 -1.270 1.00 82.50 176 ILE A N 1
ATOM 1390 C CA . ILE A 1 176 ? 8.465 12.036 -0.028 1.00 82.50 176 ILE A CA 1
ATOM 1391 C C . ILE A 1 176 ? 9.108 11.037 0.930 1.00 82.50 176 ILE A C 1
ATOM 1393 O O . ILE A 1 176 ? 9.385 9.921 0.519 1.00 82.50 176 ILE A O 1
ATOM 1397 N N . GLY A 1 177 ? 9.269 11.364 2.217 1.00 86.81 177 GLY A N 1
ATOM 1398 C CA . GLY A 1 177 ? 9.604 10.394 3.275 1.00 86.81 177 GLY A CA 1
ATOM 1399 C C . GLY A 1 177 ? 10.941 9.659 3.083 1.00 86.81 177 GLY A C 1
ATOM 1400 O O . GLY A 1 177 ? 11.964 10.274 2.799 1.00 86.81 177 GLY A O 1
ATOM 1401 N N . ASN A 1 178 ? 10.953 8.333 3.275 1.00 92.25 178 ASN A N 1
ATOM 1402 C CA . ASN A 1 178 ? 12.117 7.464 3.047 1.00 92.25 178 ASN A CA 1
ATOM 1403 C C . ASN A 1 178 ? 11.827 6.435 1.932 1.00 92.25 178 ASN A C 1
ATOM 1405 O O . ASN A 1 178 ? 11.440 5.290 2.203 1.00 92.25 178 ASN A O 1
ATOM 1409 N N . PRO A 1 179 ? 11.944 6.827 0.652 1.00 91.19 179 PRO A N 1
ATOM 1410 C CA . PRO A 1 179 ? 11.571 5.962 -0.463 1.00 91.19 179 PRO A CA 1
ATOM 1411 C C . PRO A 1 179 ? 12.509 4.769 -0.640 1.00 91.19 179 PRO A C 1
ATOM 1413 O O . PRO A 1 179 ? 12.028 3.667 -0.900 1.00 91.19 179 PRO A O 1
ATOM 1416 N N . LEU A 1 180 ? 13.808 4.914 -0.361 1.00 90.38 180 LEU A N 1
ATOM 1417 C CA . LEU A 1 180 ? 14.750 3.796 -0.454 1.00 90.38 180 LEU A CA 1
ATOM 1418 C C . LEU A 1 180 ? 14.402 2.672 0.528 1.00 90.38 180 LEU A C 1
ATOM 1420 O O . LEU A 1 180 ? 14.455 1.491 0.183 1.00 90.38 180 LEU A O 1
ATOM 1424 N N . LYS A 1 181 ? 13.994 3.014 1.757 1.00 94.12 181 LYS A N 1
AT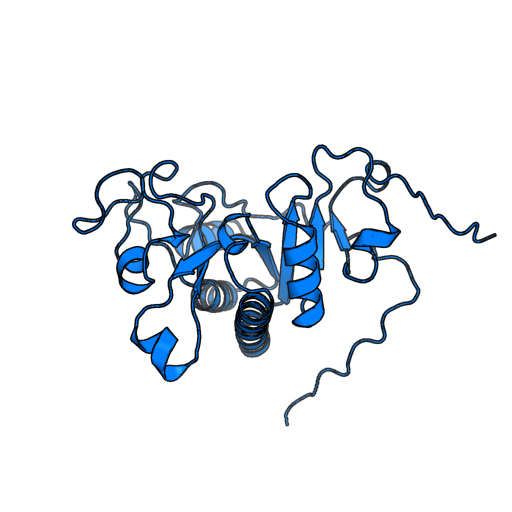OM 1425 C CA . LYS A 1 181 ? 13.513 2.027 2.734 1.00 94.12 181 LYS A CA 1
ATOM 1426 C C . LYS A 1 181 ? 12.309 1.245 2.206 1.00 94.12 181 LYS A C 1
ATOM 1428 O O . LYS A 1 181 ? 12.240 0.035 2.442 1.00 94.12 181 LYS A O 1
ATOM 1433 N N . ARG A 1 182 ? 11.360 1.925 1.555 1.00 95.31 182 ARG A N 1
ATOM 1434 C CA . ARG A 1 182 ? 10.155 1.312 0.973 1.00 95.31 182 ARG A CA 1
ATOM 1435 C C . ARG A 1 182 ? 10.526 0.384 -0.178 1.00 95.31 182 ARG A C 1
ATOM 1437 O O . ARG A 1 182 ? 10.147 -0.782 -0.129 1.00 95.31 182 ARG A O 1
ATOM 1444 N N . VAL A 1 183 ? 11.349 0.850 -1.115 1.00 93.50 183 VAL A N 1
ATOM 1445 C CA . VAL A 1 183 ? 11.864 0.054 -2.242 1.00 93.50 183 VAL A CA 1
ATOM 1446 C C . VAL A 1 183 ? 12.598 -1.197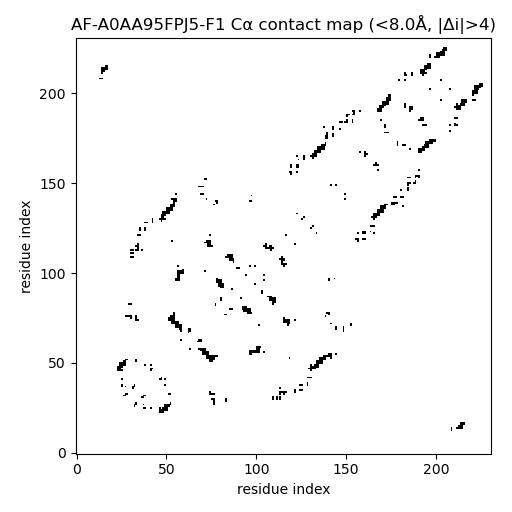 -1.752 1.00 93.50 183 VAL A C 1
ATOM 1448 O O . VAL A 1 183 ? 12.228 -2.313 -2.115 1.00 93.50 183 VAL A O 1
ATOM 1451 N N . LYS A 1 184 ? 13.546 -1.053 -0.816 1.00 94.19 184 LYS A N 1
ATOM 1452 C CA . LYS A 1 184 ? 14.245 -2.196 -0.199 1.00 94.19 184 LYS A CA 1
ATOM 1453 C C . LYS A 1 184 ? 13.278 -3.188 0.450 1.00 94.19 184 LYS A C 1
ATOM 1455 O O . LYS A 1 184 ? 13.517 -4.392 0.413 1.00 94.19 184 LYS A O 1
ATOM 1460 N N . ALA A 1 185 ? 12.197 -2.705 1.068 1.00 96.69 185 ALA A N 1
ATOM 1461 C CA . ALA A 1 185 ? 11.213 -3.574 1.707 1.00 96.69 185 ALA A CA 1
ATOM 1462 C C . ALA A 1 185 ? 10.355 -4.339 0.688 1.00 96.69 185 ALA A C 1
ATOM 1464 O O . ALA A 1 185 ? 10.031 -5.500 0.937 1.00 96.69 185 ALA A O 1
ATOM 1465 N N . VAL A 1 186 ? 10.012 -3.716 -0.443 1.00 96.88 186 VAL A N 1
ATOM 1466 C CA . VAL A 1 186 ? 9.336 -4.380 -1.568 1.00 96.88 186 VAL A CA 1
ATOM 1467 C C . VAL A 1 186 ? 10.232 -5.466 -2.152 1.00 96.88 186 VAL A C 1
ATOM 1469 O O . VAL A 1 186 ? 9.819 -6.624 -2.218 1.00 96.88 186 VAL A O 1
ATOM 1472 N N . HIS A 1 187 ? 11.481 -5.122 -2.467 1.00 93.56 187 HIS A N 1
ATOM 1473 C CA . HIS A 1 187 ? 12.454 -6.061 -3.015 1.00 93.56 187 HIS A CA 1
ATOM 1474 C C . HIS A 1 187 ? 12.676 -7.258 -2.076 1.00 93.56 187 HIS A C 1
ATOM 1476 O O . HIS A 1 187 ? 12.523 -8.414 -2.464 1.00 93.56 187 HIS A O 1
ATOM 1482 N N . ALA A 1 188 ? 12.915 -7.006 -0.784 1.00 95.25 188 ALA A N 1
ATOM 1483 C CA . ALA A 1 188 ? 13.053 -8.067 0.216 1.00 95.25 188 ALA A CA 1
ATOM 1484 C C . ALA A 1 188 ? 11.766 -8.897 0.405 1.00 95.25 188 ALA A C 1
ATOM 1486 O O . ALA A 1 188 ? 11.813 -10.038 0.883 1.00 95.25 188 ALA A O 1
ATOM 1487 N N . ALA A 1 189 ? 10.599 -8.348 0.062 1.00 95.75 189 ALA A N 1
ATOM 1488 C CA . ALA A 1 189 ? 9.339 -9.078 0.045 1.00 95.75 189 ALA A CA 1
ATOM 1489 C C . ALA A 1 189 ? 9.146 -9.938 -1.216 1.00 95.75 189 ALA A C 1
ATOM 1491 O O . ALA A 1 189 ? 8.265 -10.799 -1.196 1.00 95.75 189 ALA A O 1
ATOM 1492 N N . GLY A 1 190 ? 9.979 -9.761 -2.247 1.00 93.62 190 GLY A N 1
ATOM 1493 C CA . GLY A 1 190 ? 9.836 -10.395 -3.557 1.00 93.62 190 GLY A CA 1
ATOM 1494 C C . GLY A 1 190 ? 8.718 -9.786 -4.406 1.00 93.62 190 GLY A C 1
ATOM 1495 O O . GLY A 1 190 ? 8.192 -10.478 -5.273 1.00 93.62 190 GLY A O 1
ATOM 1496 N N . GLY A 1 191 ? 8.307 -8.549 -4.103 1.00 92.62 191 GLY A N 1
ATOM 1497 C CA . GLY A 1 191 ? 7.352 -7.794 -4.917 1.00 92.62 191 GLY A CA 1
ATOM 1498 C C . GLY A 1 191 ? 8.058 -7.003 -6.017 1.00 92.62 191 GLY A C 1
ATOM 1499 O O . GLY A 1 191 ? 9.273 -6.831 -5.965 1.00 92.62 191 GLY A O 1
ATOM 1500 N N . VAL A 1 192 ? 7.279 -6.497 -6.973 1.00 92.00 192 VAL A N 1
ATOM 1501 C CA . VAL A 1 192 ? 7.779 -5.632 -8.052 1.00 92.00 192 VAL A CA 1
ATOM 1502 C C . VAL A 1 192 ? 7.881 -4.193 -7.548 1.00 92.00 192 VAL A C 1
ATOM 1504 O O . VAL A 1 192 ? 6.860 -3.598 -7.189 1.00 92.00 192 VAL A O 1
ATOM 1507 N N . ALA A 1 193 ? 9.090 -3.636 -7.501 1.00 91.12 193 ALA A N 1
ATOM 1508 C CA . ALA A 1 193 ? 9.364 -2.287 -7.013 1.00 91.12 193 ALA A CA 1
ATOM 1509 C C . ALA A 1 193 ? 9.457 -1.270 -8.159 1.00 91.12 193 ALA A C 1
ATOM 1511 O O . ALA A 1 193 ? 10.290 -1.393 -9.058 1.00 91.12 193 ALA A O 1
ATOM 1512 N N . VAL A 1 194 ? 8.623 -0.235 -8.080 1.00 87.94 194 VAL A N 1
ATOM 1513 C CA . VAL A 1 194 ? 8.530 0.864 -9.044 1.00 87.94 194 VAL A CA 1
ATOM 1514 C C . VAL A 1 194 ? 8.850 2.184 -8.347 1.00 87.94 194 VAL A C 1
ATOM 1516 O O . VAL A 1 194 ? 8.220 2.533 -7.342 1.00 87.94 194 VAL A O 1
ATOM 1519 N N . LEU A 1 195 ? 9.797 2.942 -8.897 1.00 86.56 195 LEU A N 1
ATOM 1520 C CA . LEU A 1 195 ? 10.074 4.312 -8.463 1.00 86.56 195 LEU A CA 1
ATOM 1521 C C . LEU A 1 195 ? 9.494 5.321 -9.452 1.00 86.56 195 LEU A C 1
ATOM 1523 O O . LEU A 1 195 ? 9.642 5.167 -10.666 1.00 86.56 195 LEU A O 1
ATOM 1527 N N . LEU A 1 196 ? 8.860 6.366 -8.925 1.00 83.88 196 LEU A N 1
ATOM 1528 C CA . LEU A 1 196 ? 8.483 7.553 -9.689 1.00 83.88 196 LEU A CA 1
ATOM 1529 C C . LEU A 1 196 ? 9.494 8.651 -9.363 1.00 83.88 196 LEU A C 1
ATOM 1531 O O . LEU A 1 196 ? 9.448 9.172 -8.241 1.00 83.88 196 LEU A O 1
ATOM 1535 N N . PRO A 1 197 ? 10.413 8.969 -10.293 1.00 75.75 197 PRO A N 1
ATOM 1536 C CA . PRO A 1 197 ? 11.310 10.100 -10.154 1.00 75.75 197 PRO A CA 1
ATOM 1537 C C . PRO A 1 197 ? 10.477 11.372 -10.316 1.00 75.75 197 PRO A C 1
ATOM 1539 O O . PRO A 1 197 ? 10.048 11.725 -11.408 1.00 75.75 197 PRO A O 1
ATOM 1542 N N . ARG A 1 198 ? 10.167 12.018 -9.197 1.00 71.75 198 ARG A N 1
ATOM 1543 C CA . ARG A 1 198 ? 9.457 13.294 -9.152 1.00 71.75 198 ARG A CA 1
ATOM 1544 C C . ARG A 1 198 ? 10.358 14.320 -8.485 1.00 71.75 198 ARG A C 1
ATOM 1546 O O . ARG A 1 198 ? 10.935 14.017 -7.443 1.00 71.75 198 ARG A O 1
ATOM 1553 N N . ASP A 1 199 ? 10.464 15.504 -9.091 1.00 66.62 199 ASP A N 1
ATOM 1554 C CA . ASP A 1 199 ? 11.135 16.692 -8.541 1.00 66.62 199 ASP A CA 1
ATOM 1555 C C . ASP A 1 199 ? 12.601 16.453 -8.082 1.00 66.62 199 ASP A C 1
ATOM 1557 O O . ASP A 1 199 ? 13.178 17.249 -7.344 1.00 66.62 199 ASP A O 1
ATOM 1561 N N . HIS A 1 200 ? 13.231 15.366 -8.551 1.00 61.91 200 HIS A N 1
ATOM 1562 C CA . HIS A 1 200 ? 14.604 14.971 -8.241 1.00 61.91 200 HIS A CA 1
ATOM 1563 C C . HIS A 1 200 ? 15.404 14.798 -9.534 1.00 61.91 200 HIS A C 1
ATOM 1565 O O . HIS A 1 200 ? 15.436 13.693 -10.069 1.00 61.91 200 HIS A O 1
ATOM 1571 N N . PRO A 1 201 ? 16.105 15.844 -10.009 1.00 55.12 201 PRO A N 1
ATOM 1572 C CA . PRO A 1 201 ? 16.845 15.772 -11.270 1.00 55.12 201 PRO A CA 1
ATOM 1573 C C . PRO A 1 201 ? 18.036 14.796 -11.235 1.00 55.12 201 PRO A C 1
ATOM 1575 O O . PRO A 1 201 ? 18.628 14.516 -12.273 1.00 55.12 201 PRO A O 1
ATOM 1578 N N . HIS A 1 202 ? 18.410 14.272 -10.056 1.00 60.34 202 HIS A N 1
ATOM 1579 C CA . HIS A 1 202 ? 19.607 13.452 -9.882 1.00 60.34 202 HIS A CA 1
ATOM 1580 C C . HIS A 1 202 ? 19.420 12.296 -8.889 1.00 60.34 202 HIS A C 1
ATOM 1582 O O . HIS A 1 202 ? 19.872 12.362 -7.745 1.00 60.34 202 HIS A O 1
ATOM 1588 N N . LEU A 1 203 ? 18.765 11.213 -9.311 1.00 66.25 203 LEU A N 1
ATOM 1589 C CA . LEU A 1 203 ? 18.784 9.951 -8.564 1.00 66.25 203 LEU A CA 1
ATOM 1590 C C . LEU A 1 203 ? 20.006 9.120 -8.967 1.00 66.25 203 LEU A C 1
ATOM 1592 O O . LEU A 1 203 ? 20.208 8.833 -10.143 1.00 66.25 203 LEU A O 1
ATOM 1596 N N . SER A 1 204 ? 20.817 8.711 -7.988 1.00 68.62 204 SER A N 1
ATOM 1597 C CA . SER A 1 204 ? 21.985 7.861 -8.239 1.00 68.62 204 SER A CA 1
ATOM 1598 C C . SER A 1 204 ? 21.548 6.436 -8.569 1.00 68.62 204 SER A C 1
ATOM 1600 O O . SER A 1 204 ? 21.097 5.719 -7.677 1.00 68.62 204 SER A O 1
ATOM 1602 N N . ALA A 1 205 ? 21.705 5.994 -9.819 1.00 66.12 205 ALA A N 1
ATOM 1603 C CA . ALA A 1 205 ? 21.319 4.641 -10.232 1.00 66.12 205 ALA A CA 1
ATOM 1604 C C . ALA A 1 205 ? 21.852 3.556 -9.271 1.00 66.12 205 ALA A C 1
ATOM 1606 O O . ALA A 1 205 ? 21.086 2.701 -8.840 1.00 66.12 205 ALA A O 1
ATOM 1607 N N . ASP A 1 206 ? 23.106 3.652 -8.825 1.00 70.50 206 ASP A N 1
ATOM 1608 C CA . ASP A 1 206 ? 23.751 2.670 -7.938 1.00 70.50 206 ASP A CA 1
ATOM 1609 C C . ASP A 1 206 ? 23.039 2.442 -6.600 1.00 70.50 206 ASP A C 1
ATOM 1611 O O . ASP A 1 206 ? 23.063 1.337 -6.055 1.00 70.50 206 ASP A O 1
ATOM 1615 N N . GLU A 1 207 ? 22.394 3.473 -6.057 1.00 78.69 207 GLU A N 1
ATOM 1616 C CA . GLU A 1 207 ? 21.680 3.369 -4.784 1.00 78.69 207 GLU A CA 1
ATOM 1617 C C . GLU A 1 207 ? 20.351 2.609 -4.934 1.00 78.69 207 GLU A C 1
ATOM 1619 O O . GLU A 1 207 ? 19.927 1.887 -4.024 1.00 78.69 207 GLU A O 1
ATOM 1624 N N . TRP A 1 208 ? 19.696 2.759 -6.085 1.00 78.06 208 TRP A N 1
ATOM 1625 C CA . TRP A 1 208 ? 18.316 2.327 -6.306 1.00 78.06 208 TRP A CA 1
ATOM 1626 C C . TRP A 1 208 ? 18.213 1.031 -7.110 1.00 78.06 208 TRP A C 1
ATOM 1628 O O . TRP A 1 208 ? 17.383 0.175 -6.805 1.00 78.06 208 TRP A O 1
ATOM 1638 N N . TRP A 1 209 ? 19.080 0.862 -8.105 1.00 75.69 209 TRP A N 1
ATOM 1639 C CA . TRP A 1 209 ? 19.062 -0.235 -9.071 1.00 75.69 209 TRP A CA 1
ATOM 1640 C C . TRP A 1 209 ? 19.084 -1.635 -8.473 1.00 75.69 209 TRP A C 1
ATOM 1642 O O . TRP A 1 209 ? 18.334 -2.484 -8.951 1.00 75.69 209 TRP A O 1
ATOM 1652 N N . PRO A 1 210 ? 19.861 -1.915 -7.405 1.00 83.25 210 PRO A N 1
ATOM 1653 C CA . PRO A 1 210 ? 19.872 -3.249 -6.811 1.00 83.25 210 PRO A CA 1
ATOM 1654 C C . PRO A 1 210 ? 18.524 -3.652 -6.195 1.00 83.25 210 PRO A C 1
ATOM 1656 O O . PRO A 1 210 ? 18.388 -4.758 -5.677 1.00 83.25 210 PRO A O 1
ATOM 1659 N N . HIS A 1 211 ? 17.557 -2.734 -6.151 1.00 84.00 211 HIS A N 1
ATOM 1660 C CA . HIS A 1 211 ? 16.293 -2.900 -5.453 1.00 84.00 211 HIS A CA 1
ATOM 1661 C C . HIS A 1 211 ? 15.070 -2.503 -6.292 1.00 84.00 211 HIS A C 1
ATOM 1663 O O . HIS A 1 211 ? 13.956 -2.630 -5.786 1.00 84.00 211 HIS A O 1
ATOM 1669 N N . LEU A 1 212 ? 15.255 -2.022 -7.527 1.00 83.19 212 LEU A N 1
ATOM 1670 C CA . LEU A 1 212 ? 14.177 -1.599 -8.424 1.00 83.19 212 LEU A CA 1
ATOM 1671 C C . LEU A 1 212 ? 14.010 -2.557 -9.596 1.00 83.19 212 LEU A C 1
ATOM 1673 O O . LEU A 1 212 ? 14.987 -3.005 -10.189 1.00 83.19 212 LEU A O 1
ATOM 1677 N N . ASP A 1 213 ? 12.754 -2.794 -9.959 1.00 80.56 213 ASP A N 1
ATOM 1678 C CA . ASP A 1 213 ? 12.383 -3.519 -11.172 1.00 80.56 213 ASP A CA 1
ATOM 1679 C C . ASP A 1 213 ? 12.008 -2.555 -12.306 1.00 80.56 213 ASP A C 1
ATOM 1681 O O . ASP A 1 213 ? 12.196 -2.889 -13.473 1.00 80.56 213 ASP A O 1
ATOM 1685 N N . TYR A 1 214 ? 11.493 -1.361 -11.970 1.00 73.38 214 TYR A N 1
ATOM 1686 C CA . TYR A 1 214 ? 11.019 -0.371 -12.940 1.00 73.38 214 TYR A CA 1
ATOM 1687 C C . TYR A 1 214 ? 11.174 1.080 -12.455 1.00 73.38 214 TYR A C 1
ATOM 1689 O O . TYR A 1 214 ? 11.061 1.380 -11.262 1.00 73.38 214 TYR A O 1
ATOM 1697 N N . PHE A 1 215 ? 11.304 1.997 -13.416 1.00 74.81 215 PHE A N 1
ATOM 1698 C CA . PHE A 1 215 ? 11.034 3.427 -13.241 1.00 74.81 215 PHE A CA 1
ATOM 1699 C C . PHE A 1 215 ? 9.788 3.824 -14.037 1.00 74.81 215 PHE A C 1
ATOM 1701 O O . PHE A 1 215 ? 9.557 3.319 -15.140 1.00 74.81 215 PHE A O 1
ATOM 1708 N N . ARG A 1 216 ? 8.987 4.743 -13.492 1.00 68.81 216 ARG A N 1
ATOM 1709 C CA . ARG A 1 216 ? 7.841 5.339 -14.191 1.00 68.81 216 ARG A CA 1
ATOM 1710 C C . ARG A 1 216 ? 8.035 6.851 -14.288 1.00 68.81 216 ARG A C 1
ATOM 1712 O O . ARG A 1 216 ? 7.776 7.559 -13.325 1.00 68.81 216 ARG A O 1
ATOM 1719 N N . GLY A 1 217 ? 8.484 7.316 -15.447 1.00 62.34 217 GLY A N 1
ATOM 1720 C CA . GLY A 1 217 ? 8.829 8.713 -15.720 1.00 62.34 217 GLY A CA 1
ATOM 1721 C C . GLY A 1 217 ? 9.635 8.825 -17.013 1.00 62.34 217 GLY A C 1
ATOM 1722 O O . GLY A 1 217 ? 9.772 7.824 -17.730 1.00 62.34 217 GLY A O 1
ATOM 1723 N N . ASP A 1 218 ? 10.147 10.017 -17.312 1.00 56.28 218 ASP A N 1
ATOM 1724 C CA . ASP A 1 218 ? 11.091 10.201 -18.411 1.00 56.28 218 ASP A CA 1
ATOM 1725 C C . ASP A 1 218 ? 12.454 9.599 -18.009 1.00 56.28 218 ASP A C 1
ATOM 1727 O O . ASP A 1 218 ? 12.962 9.915 -16.931 1.00 56.28 218 ASP A O 1
ATOM 1731 N N . PRO A 1 219 ? 13.055 8.692 -18.805 1.00 53.16 219 PRO A N 1
ATOM 1732 C CA . PRO A 1 219 ? 14.408 8.196 -18.547 1.00 53.16 219 PRO A CA 1
ATOM 1733 C C . PRO A 1 219 ? 15.462 9.305 -18.419 1.00 53.16 219 PRO A C 1
ATOM 1735 O O . PRO A 1 219 ? 16.484 9.084 -17.764 1.00 53.16 219 PRO A O 1
ATOM 1738 N N . ASP A 1 220 ? 15.209 10.474 -19.011 1.00 58.31 220 ASP A N 1
ATOM 1739 C CA . ASP A 1 220 ? 16.098 11.636 -18.953 1.00 58.31 220 ASP A CA 1
ATOM 1740 C C . ASP A 1 220 ? 16.081 12.335 -17.575 1.00 58.31 220 ASP A C 1
ATOM 1742 O O . ASP A 1 220 ? 17.027 13.052 -17.243 1.00 58.31 220 ASP A O 1
ATOM 1746 N N . ASP A 1 221 ? 15.084 12.059 -16.719 1.00 54.09 221 ASP A N 1
ATOM 1747 C CA . ASP A 1 221 ? 15.000 12.573 -15.337 1.00 54.09 221 ASP A CA 1
ATOM 1748 C C . ASP A 1 221 ? 15.984 11.876 -14.368 1.00 54.09 221 ASP A C 1
ATOM 1750 O O . ASP A 1 221 ? 16.067 12.215 -13.184 1.00 54.09 221 ASP A O 1
ATOM 1754 N N . ILE A 1 222 ? 16.734 10.873 -14.838 1.00 56.41 222 ILE A N 1
ATOM 1755 C CA . ILE A 1 222 ? 17.672 10.085 -14.031 1.00 56.41 222 ILE A CA 1
ATOM 1756 C C . ILE A 1 222 ? 19.095 10.342 -14.530 1.00 56.41 222 ILE A C 1
ATOM 1758 O O . ILE A 1 222 ? 19.498 9.851 -15.583 1.00 56.41 222 ILE A O 1
ATOM 1762 N N . THR A 1 223 ? 19.917 11.061 -13.757 1.00 51.53 223 THR A N 1
ATOM 1763 C CA . THR A 1 223 ? 21.350 11.161 -14.081 1.00 51.53 223 THR A CA 1
ATOM 1764 C C . THR A 1 223 ? 22.111 9.890 -13.725 1.00 51.53 223 THR A C 1
ATOM 1766 O O . THR A 1 223 ? 22.275 9.527 -12.560 1.00 51.53 223 THR A O 1
ATOM 1769 N N . TRP A 1 224 ? 22.659 9.264 -14.758 1.00 51.84 224 TRP A N 1
ATOM 1770 C CA . TRP A 1 224 ? 23.445 8.039 -14.712 1.00 51.84 224 TRP A CA 1
ATOM 1771 C C . TRP A 1 224 ? 24.877 8.293 -14.222 1.00 51.84 224 TRP A C 1
ATOM 1773 O O . TRP A 1 224 ? 25.811 8.385 -15.015 1.00 51.84 224 TRP A O 1
ATOM 1783 N N . THR A 1 225 ? 25.094 8.383 -12.910 1.00 43.38 225 THR A N 1
ATOM 1784 C CA . THR A 1 225 ? 26.454 8.533 -12.346 1.00 43.38 225 THR A CA 1
ATOM 1785 C C . THR A 1 225 ? 27.346 7.306 -12.567 1.00 43.38 225 THR A C 1
ATOM 1787 O O . THR A 1 225 ? 28.568 7.423 -12.518 1.00 43.38 225 THR A O 1
ATOM 1790 N N . HIS A 1 226 ? 26.758 6.159 -12.917 1.00 41.59 226 HIS A N 1
ATOM 1791 C CA . HIS A 1 226 ? 27.476 4.950 -13.312 1.00 41.59 226 HIS A CA 1
ATOM 1792 C C . HIS A 1 226 ? 26.823 4.267 -14.511 1.00 41.59 226 HIS A C 1
ATOM 1794 O O . HIS A 1 226 ? 26.601 3.054 -14.515 1.00 41.59 226 HIS A O 1
ATOM 1800 N N . ALA A 1 227 ? 26.597 5.018 -15.592 1.00 40.16 227 ALA A N 1
ATOM 1801 C CA . ALA A 1 227 ? 26.708 4.381 -16.895 1.00 40.16 227 ALA A CA 1
ATOM 1802 C C . ALA A 1 227 ? 28.129 3.798 -16.974 1.00 40.16 227 ALA A C 1
ATOM 1804 O O . ALA A 1 227 ? 29.091 4.479 -17.338 1.00 40.16 227 ALA A O 1
ATOM 1805 N N . LYS A 1 228 ? 28.290 2.524 -16.591 1.00 40.03 228 LYS A N 1
ATOM 1806 C CA . LYS A 1 228 ? 29.342 1.703 -17.173 1.00 40.03 228 LYS A CA 1
ATOM 1807 C C . LYS A 1 228 ? 29.202 1.949 -18.663 1.00 40.03 228 LYS A C 1
ATOM 1809 O O . LYS A 1 228 ? 28.183 1.574 -19.235 1.00 40.03 228 LYS A O 1
ATOM 1814 N N . LYS A 1 229 ? 30.197 2.621 -19.246 1.00 32.22 229 LYS A N 1
ATOM 1815 C CA . LYS A 1 229 ? 30.457 2.590 -20.680 1.00 32.22 229 LYS A CA 1
ATOM 1816 C C . LYS A 1 229 ? 30.308 1.134 -21.114 1.00 32.22 229 LYS A C 1
ATOM 1818 O O . LYS A 1 229 ? 31.174 0.311 -20.822 1.00 32.22 229 LYS A O 1
ATOM 1823 N N . ALA A 1 230 ? 29.164 0.807 -21.689 1.00 32.91 230 ALA A N 1
ATOM 1824 C CA . ALA A 1 230 ? 28.934 -0.438 -22.377 1.00 32.91 230 ALA A CA 1
ATOM 1825 C C . ALA A 1 230 ? 28.940 -0.054 -23.855 1.00 32.91 230 ALA A C 1
ATOM 1827 O O . ALA A 1 230 ? 28.010 0.607 -24.309 1.00 32.91 230 ALA A O 1
ATOM 1828 N N . ALA A 1 231 ? 30.027 -0.471 -24.514 1.00 35.50 231 ALA A N 1
ATOM 1829 C CA . ALA A 1 231 ? 30.500 -0.142 -25.862 1.00 35.50 231 ALA A CA 1
ATOM 1830 C C . ALA A 1 231 ? 31.140 1.250 -26.012 1.00 35.50 231 ALA A C 1
ATOM 1832 O O . ALA A 1 231 ? 30.419 2.266 -26.089 1.00 35.50 231 ALA A O 1
#

Radius of gyration: 17.98 Å; Cα contacts (8 Å, |Δi|>4): 447; chains: 1; bounding box: 50×45×46 Å

Nearest PDB structures (foldseek):
  3c0q-assembly1_A  TM=6.131E-01  e=4.499E-01  Thermus thermophilus
  3bzj-assembly1_A  TM=6.200E-01  e=1.001E+00  Thermus thermophilus
  7o4l-assembly1_4  TM=5.548E-01  e=1.333E+00  Saccharomyces cerevisiae S288C
  7zs9-assembly1_4  TM=5.176E-01  e=1.060E+00  Saccharomyces cerevisiae
  8srh-assembly1_A  TM=5.665E-01  e=1.333E+00  Salpingoeca rosetta